Protein AF-A0A8H7GPS8-F1 (afdb_monomer)

Foldseek 3Di:
DDDDPDDPDDPQLVVLVVVLVVCVVVLPQDPVNLVSLVSNCVVPVQPLVSLVSNLVSCVVVVPDLVVVLVVLLVSCVVPVLHLSSLVSNVVSVVVLCVDPVSVVVDDLCVVVVSLVVSCVVPVQRPSSLVSVLVSCVVVVCLVPPVLLVVLVVSCVVPVLSLSSLVSVLCSQQVSDDHDPVNLVVVLVVLLVSCVVPVPRVSSVVSNVSSCVRVVPDPVVCVVSVVVVVDPPPD

Structure (mmCIF, N/CA/C/O backbone):
data_AF-A0A8H7GPS8-F1
#
_entry.id   AF-A0A8H7GPS8-F1
#
loop_
_atom_site.group_PDB
_atom_site.id
_atom_site.type_symbol
_atom_site.label_atom_id
_atom_site.label_alt_id
_atom_site.label_comp_id
_atom_site.label_asym_id
_atom_site.label_entity_id
_atom_site.label_seq_id
_atom_site.pdbx_PDB_ins_code
_atom_site.Cartn_x
_atom_site.Cartn_y
_atom_site.Cartn_z
_atom_site.occupancy
_atom_site.B_iso_or_equiv
_atom_site.auth_seq_id
_atom_site.auth_comp_id
_atom_site.auth_asym_id
_atom_site.auth_atom_id
_atom_site.pdbx_PDB_model_num
ATOM 1 N N . MET A 1 1 ? 43.662 -5.145 -6.401 1.00 60.81 1 MET A N 1
ATOM 2 C CA . MET A 1 1 ? 42.824 -4.697 -5.270 1.00 60.81 1 MET A CA 1
ATOM 3 C C . MET A 1 1 ? 41.997 -5.908 -4.879 1.00 60.81 1 MET A C 1
ATOM 5 O O . MET A 1 1 ? 41.404 -6.486 -5.777 1.00 60.81 1 MET A O 1
ATOM 9 N N . THR A 1 2 ? 42.063 -6.388 -3.639 1.00 77.56 2 THR A N 1
ATOM 10 C CA . THR A 1 2 ? 41.276 -7.563 -3.230 1.00 77.56 2 THR A CA 1
ATOM 11 C C . THR A 1 2 ? 39.824 -7.122 -3.099 1.00 77.56 2 THR A C 1
ATOM 13 O O . THR A 1 2 ? 39.525 -6.265 -2.269 1.00 77.56 2 THR A O 1
ATOM 16 N N . GLU A 1 3 ? 38.944 -7.628 -3.958 1.00 82.62 3 GLU A N 1
ATOM 17 C CA . GLU A 1 3 ? 37.517 -7.314 -3.891 1.00 82.62 3 GLU A CA 1
A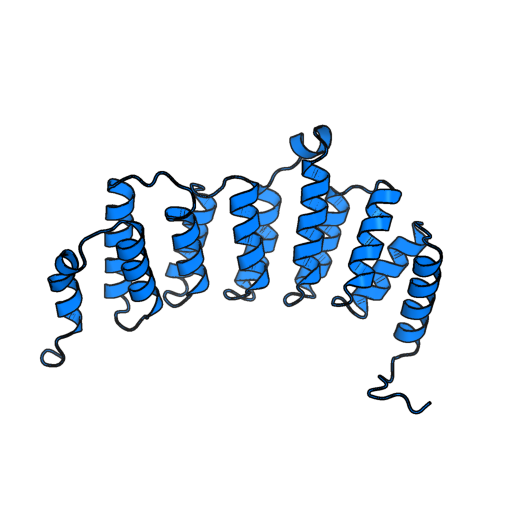TOM 18 C C . GLU A 1 3 ? 36.918 -7.968 -2.636 1.00 82.62 3 GLU A C 1
ATOM 20 O O . GLU A 1 3 ? 37.087 -9.165 -2.406 1.00 82.62 3 GLU A O 1
ATOM 25 N N . LEU A 1 4 ? 36.260 -7.176 -1.786 1.00 86.38 4 LEU A N 1
ATOM 26 C CA . LEU A 1 4 ? 35.528 -7.676 -0.619 1.00 86.38 4 LEU A CA 1
ATOM 27 C C . LEU A 1 4 ? 34.086 -7.992 -1.032 1.00 86.38 4 LEU A C 1
ATOM 29 O O . LEU A 1 4 ? 33.471 -7.205 -1.746 1.00 86.38 4 LEU A O 1
ATOM 33 N N . CYS A 1 5 ? 33.548 -9.123 -0.561 1.00 88.94 5 CYS A N 1
ATOM 34 C CA . CYS A 1 5 ? 32.184 -9.585 -0.859 1.00 88.94 5 CYS A CA 1
ATOM 35 C C . CYS A 1 5 ? 31.889 -9.748 -2.362 1.00 88.94 5 CYS A C 1
ATOM 37 O O . CYS A 1 5 ? 30.789 -9.437 -2.818 1.00 88.94 5 CYS A O 1
ATOM 39 N N . GLN A 1 6 ? 32.866 -10.233 -3.135 1.00 90.12 6 GLN A N 1
ATOM 40 C CA . GLN A 1 6 ? 32.667 -10.521 -4.551 1.00 90.12 6 GLN A CA 1
ATOM 41 C C . GLN A 1 6 ? 31.585 -11.596 -4.725 1.00 90.12 6 GLN A C 1
ATOM 43 O O . GLN A 1 6 ? 31.694 -12.701 -4.190 1.00 90.12 6 GLN A O 1
ATOM 48 N N . ILE A 1 7 ? 30.542 -11.263 -5.480 1.00 91.31 7 ILE A N 1
ATOM 49 C CA . ILE A 1 7 ? 29.493 -12.208 -5.854 1.00 91.31 7 ILE A CA 1
ATOM 50 C C . ILE A 1 7 ? 29.933 -12.898 -7.145 1.00 91.31 7 ILE A C 1
ATOM 52 O O . ILE A 1 7 ? 30.2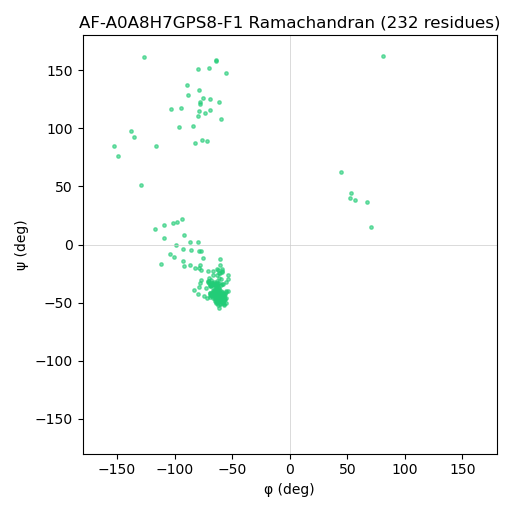96 -12.241 -8.120 1.00 91.31 7 ILE A O 1
ATOM 56 N N . LEU A 1 8 ? 29.902 -14.229 -7.151 1.00 93.50 8 LEU A N 1
ATOM 57 C CA . LEU A 1 8 ? 30.177 -15.030 -8.341 1.00 93.50 8 LEU A CA 1
ATOM 58 C C . LEU A 1 8 ? 28.904 -15.112 -9.188 1.00 93.50 8 LEU A C 1
ATOM 60 O O . LEU A 1 8 ? 28.080 -16.006 -9.006 1.00 93.50 8 LEU A O 1
ATOM 64 N N . TYR A 1 9 ? 28.722 -14.129 -10.066 1.00 94.12 9 TYR A N 1
ATOM 65 C CA . TYR A 1 9 ? 27.563 -14.054 -10.951 1.00 94.12 9 TYR A CA 1
ATOM 66 C C . TYR A 1 9 ? 27.589 -15.142 -12.032 1.00 94.12 9 TYR A C 1
ATOM 68 O O . TYR A 1 9 ? 28.657 -15.573 -12.469 1.00 94.12 9 TYR A O 1
ATOM 76 N N . SER A 1 10 ? 26.406 -15.546 -12.506 1.00 96.69 10 SER A N 1
ATOM 77 C CA . SER A 1 10 ? 26.301 -16.322 -13.743 1.00 96.69 10 SER A CA 1
ATOM 78 C C . SER A 1 10 ? 26.785 -15.492 -14.937 1.00 96.69 10 SER A C 1
ATOM 80 O O . SER A 1 10 ? 26.783 -14.257 -14.898 1.00 96.69 10 SER A O 1
ATOM 82 N N . GLU A 1 11 ? 27.177 -16.172 -16.015 1.00 96.44 11 GLU A N 1
ATOM 83 C CA . GLU A 1 11 ? 27.573 -15.507 -17.261 1.00 96.44 11 GLU A CA 1
ATOM 84 C C . GLU A 1 11 ? 26.442 -14.617 -17.793 1.00 96.44 11 GLU A C 1
ATOM 86 O O . GLU A 1 11 ? 26.678 -13.454 -18.104 1.00 96.44 11 GLU A O 1
ATOM 91 N N . GLU A 1 12 ? 25.207 -15.127 -17.777 1.00 97.00 12 GLU A N 1
ATOM 92 C CA . GLU A 1 12 ? 24.002 -14.403 -18.190 1.00 97.00 12 GLU A CA 1
ATOM 93 C C . GLU A 1 12 ? 23.757 -13.128 -17.370 1.00 97.00 12 GLU A C 1
ATOM 95 O O . GLU A 1 12 ? 23.499 -12.064 -17.940 1.00 97.00 12 GLU A O 1
ATOM 100 N N . TYR A 1 13 ? 23.870 -13.203 -16.038 1.00 96.88 13 TYR A N 1
ATOM 101 C CA . TYR A 1 13 ? 23.719 -12.026 -15.182 1.00 96.88 13 TYR A CA 1
ATOM 102 C C . TYR A 1 13 ? 24.805 -10.999 -15.480 1.00 96.88 13 TYR A C 1
ATOM 104 O O . TYR A 1 13 ? 24.513 -9.816 -15.668 1.00 96.88 13 TYR A O 1
ATOM 112 N N . SER A 1 14 ? 26.059 -11.452 -15.569 1.00 96.31 14 SER A N 1
ATOM 113 C CA . SER A 1 14 ? 27.183 -10.569 -15.858 1.00 96.31 14 SER A CA 1
ATOM 114 C C . SER A 1 14 ? 27.015 -9.880 -17.212 1.00 96.31 14 SER A C 1
ATOM 116 O O . SER A 1 14 ? 27.155 -8.662 -17.285 1.00 96.31 14 SER A O 1
ATOM 118 N N . SER A 1 15 ? 26.678 -10.616 -18.276 1.00 97.06 15 SER A N 1
ATOM 119 C CA . SER A 1 15 ? 26.509 -10.041 -19.614 1.00 97.06 15 SER A CA 1
ATOM 120 C C . SER A 1 15 ? 25.339 -9.062 -19.678 1.00 97.06 15 SER A C 1
ATOM 122 O O . SER A 1 15 ? 25.489 -7.966 -20.220 1.00 97.06 15 SER A O 1
ATOM 124 N N . THR A 1 16 ? 24.196 -9.422 -19.085 1.00 97.88 16 THR A N 1
ATOM 125 C CA . THR A 1 16 ? 22.978 -8.595 -19.096 1.00 97.88 16 THR A CA 1
ATOM 126 C C . THR A 1 16 ? 23.197 -7.295 -18.333 1.00 97.88 16 THR A C 1
ATOM 128 O O . THR A 1 16 ? 22.949 -6.212 -18.865 1.00 97.88 16 THR A O 1
ATOM 131 N N . MET A 1 17 ? 23.750 -7.372 -17.119 1.00 97.12 17 MET A N 1
ATOM 132 C CA . MET A 1 17 ? 24.002 -6.187 -16.299 1.00 97.12 17 MET A CA 1
ATOM 133 C C . MET A 1 17 ? 25.120 -5.305 -16.863 1.00 97.12 17 MET A C 1
ATOM 135 O O . MET A 1 17 ? 25.019 -4.080 -16.786 1.00 97.12 17 MET A O 1
ATOM 139 N N . SER A 1 18 ? 26.164 -5.884 -17.468 1.00 96.88 18 SER A N 1
ATOM 140 C CA . SER A 1 18 ? 27.207 -5.113 -18.160 1.00 96.88 18 SER A CA 1
ATOM 141 C C . SER A 1 18 ? 26.656 -4.352 -19.365 1.00 96.88 18 SER A C 1
ATOM 143 O O . SER A 1 18 ? 26.959 -3.166 -19.521 1.00 96.88 18 SER A O 1
ATOM 145 N N . ALA A 1 19 ? 25.826 -4.997 -20.188 1.00 97.62 19 ALA A N 1
ATOM 146 C CA . ALA A 1 19 ? 25.176 -4.346 -21.321 1.00 97.62 19 ALA A CA 1
ATOM 147 C C . ALA A 1 19 ? 24.234 -3.226 -20.849 1.00 97.62 19 ALA A C 1
ATOM 149 O O . ALA A 1 19 ? 24.345 -2.093 -21.320 1.00 97.62 19 ALA A O 1
ATOM 150 N N . LEU A 1 20 ? 23.387 -3.498 -19.846 1.00 97.88 20 LEU A N 1
ATOM 151 C CA . LEU A 1 20 ? 22.456 -2.512 -19.293 1.00 97.88 20 LEU A CA 1
ATOM 152 C C . LEU A 1 20 ? 23.193 -1.290 -18.744 1.00 97.88 20 LEU A C 1
ATOM 154 O O . LEU A 1 20 ? 22.810 -0.151 -19.011 1.00 97.88 20 LEU A O 1
ATOM 158 N N . ARG A 1 21 ? 24.285 -1.523 -18.010 1.00 96.75 21 ARG A N 1
ATOM 159 C CA . ARG A 1 21 ? 25.130 -0.457 -17.474 1.00 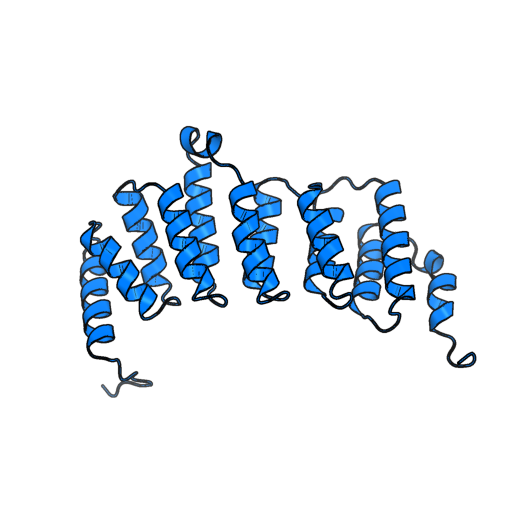96.75 21 ARG A CA 1
ATOM 160 C C . ARG A 1 21 ? 25.729 0.405 -18.583 1.00 96.75 21 ARG A C 1
ATOM 162 O O . ARG A 1 21 ? 25.733 1.624 -18.448 1.00 96.75 21 ARG A O 1
ATOM 169 N N . SER A 1 22 ? 26.199 -0.203 -19.672 1.00 97.81 22 SER A N 1
ATOM 170 C CA . SER A 1 22 ? 26.756 0.537 -20.808 1.00 97.81 22 SER A CA 1
ATOM 171 C C . SER A 1 22 ? 25.722 1.456 -21.468 1.00 97.81 22 SER A C 1
ATOM 173 O O . SER A 1 22 ? 26.043 2.603 -21.786 1.00 97.81 22 SER A O 1
ATOM 175 N N . LEU A 1 23 ? 24.478 0.987 -21.633 1.00 98.06 23 LEU A N 1
ATOM 176 C CA . LEU A 1 23 ? 23.384 1.803 -22.174 1.00 98.06 23 LEU A CA 1
ATOM 177 C C . LEU A 1 23 ? 22.999 2.941 -21.215 1.00 98.06 23 LEU A C 1
ATOM 179 O O . LEU A 1 23 ? 22.846 4.087 -21.647 1.00 98.06 23 LEU A O 1
ATOM 183 N N . LEU A 1 24 ? 22.921 2.644 -19.913 1.00 97.12 24 LEU A N 1
ATOM 184 C CA . LEU A 1 24 ? 22.615 3.618 -18.863 1.00 97.12 24 LEU A CA 1
ATOM 185 C C . LEU A 1 24 ? 23.662 4.738 -18.788 1.00 97.12 24 LEU A C 1
ATOM 187 O O . LEU A 1 24 ? 23.298 5.912 -18.732 1.00 97.12 24 LEU A O 1
ATOM 191 N N . GLU A 1 25 ? 24.955 4.402 -18.812 1.00 97.25 25 GLU A N 1
ATOM 192 C CA . GLU A 1 25 ? 26.053 5.384 -18.763 1.00 97.25 25 GLU A CA 1
ATOM 193 C C . GLU A 1 25 ? 26.017 6.346 -19.962 1.00 97.25 25 GLU A C 1
ATOM 195 O O . GLU A 1 25 ? 26.327 7.531 -19.825 1.00 97.25 25 GLU A O 1
ATOM 200 N N . GLN A 1 26 ? 25.568 5.858 -21.119 1.00 97.56 26 GLN A N 1
ATOM 201 C CA . GLN A 1 26 ? 25.374 6.654 -22.333 1.00 97.56 26 GLN A CA 1
ATOM 202 C C . GLN A 1 26 ? 24.011 7.360 -22.394 1.00 97.56 26 GLN A C 1
ATOM 204 O O . GLN A 1 26 ? 23.772 8.132 -23.322 1.00 97.56 26 GLN A O 1
ATOM 209 N N . LYS A 1 27 ? 23.122 7.121 -21.417 1.00 96.62 27 LYS A N 1
ATOM 210 C CA . LYS A 1 27 ? 21.735 7.620 -21.386 1.00 96.62 27 LYS A CA 1
ATOM 211 C C . LYS A 1 27 ? 20.958 7.289 -22.664 1.00 96.62 27 LYS A C 1
ATOM 213 O O . LYS A 1 27 ? 20.218 8.122 -23.186 1.00 96.62 27 LYS A O 1
ATOM 218 N N . LEU A 1 28 ? 21.153 6.081 -23.189 1.00 98.12 28 LEU A N 1
ATOM 219 C CA . LEU A 1 28 ? 20.430 5.617 -24.369 1.00 98.12 28 LEU A CA 1
ATOM 220 C C . LEU A 1 28 ? 19.018 5.195 -23.967 1.00 98.12 28 LEU A C 1
ATOM 222 O O . LEU A 1 28 ? 18.848 4.334 -23.112 1.00 98.12 28 LEU A O 1
ATOM 226 N N . TYR A 1 29 ? 18.001 5.791 -24.578 1.00 98.44 29 TYR A N 1
ATOM 227 C CA . TYR A 1 29 ? 16.602 5.480 -24.294 1.00 98.44 29 TYR A CA 1
ATOM 228 C C . TYR A 1 29 ? 15.961 4.889 -25.548 1.00 98.44 29 TYR A C 1
ATOM 230 O O . TYR A 1 29 ? 15.411 5.607 -26.377 1.00 98.44 29 TYR A O 1
ATOM 238 N N . THR A 1 30 ? 16.116 3.579 -25.730 1.00 98.44 30 THR A N 1
ATOM 239 C CA . THR A 1 30 ? 15.685 2.846 -26.930 1.00 98.44 30 THR A CA 1
ATOM 240 C C . THR A 1 30 ? 14.798 1.661 -26.550 1.00 98.44 30 THR A C 1
ATOM 242 O O . THR A 1 30 ? 14.827 1.207 -25.407 1.00 98.44 30 THR A O 1
ATOM 245 N N . GLU A 1 31 ? 14.032 1.127 -27.506 1.00 98.19 31 GLU A N 1
ATOM 246 C CA . GLU A 1 31 ? 13.237 -0.099 -27.295 1.00 98.19 31 GLU A CA 1
ATOM 247 C C . GLU A 1 31 ? 14.129 -1.291 -26.897 1.00 98.19 31 GLU A C 1
ATOM 249 O O . GLU A 1 31 ? 13.750 -2.112 -26.070 1.00 98.19 31 GLU A O 1
ATOM 254 N N . GLU A 1 32 ? 15.361 -1.356 -27.415 1.00 97.56 32 GLU A N 1
ATOM 255 C CA . GLU A 1 32 ? 16.348 -2.359 -26.998 1.00 97.56 32 GLU A CA 1
ATOM 256 C C . GLU A 1 32 ? 16.741 -2.197 -25.522 1.00 97.56 32 GLU A C 1
ATOM 258 O O . GLU A 1 32 ? 16.787 -3.183 -24.786 1.00 97.56 32 GLU A O 1
ATOM 263 N N . ALA A 1 33 ? 16.980 -0.960 -25.068 1.00 98.31 33 ALA A N 1
ATOM 264 C CA . ALA A 1 33 ? 17.265 -0.689 -23.662 1.00 98.31 33 ALA A CA 1
ATOM 265 C C . ALA A 1 33 ? 16.072 -1.070 -22.773 1.00 98.31 33 ALA A C 1
ATOM 267 O O . ALA A 1 33 ? 16.271 -1.651 -21.708 1.00 98.31 33 ALA A O 1
ATOM 268 N N . LEU A 1 34 ? 14.840 -0.805 -23.227 1.00 98.50 34 LEU A N 1
ATOM 269 C CA . LEU A 1 34 ? 13.620 -1.196 -22.519 1.00 98.50 34 LEU A CA 1
ATOM 270 C C . LEU A 1 34 ? 13.536 -2.721 -22.346 1.00 98.50 34 LEU A C 1
ATOM 272 O O . LEU A 1 34 ? 13.411 -3.195 -21.218 1.00 98.50 34 LEU A O 1
ATOM 276 N N . LEU A 1 35 ? 13.710 -3.489 -23.425 1.00 97.88 35 LEU A N 1
ATOM 277 C CA . LEU A 1 35 ? 13.738 -4.958 -23.373 1.00 97.88 35 LEU A CA 1
ATOM 278 C C . LEU A 1 35 ? 14.864 -5.493 -22.479 1.00 97.88 35 LEU A C 1
ATOM 280 O O . LEU A 1 35 ? 14.713 -6.509 -21.804 1.00 97.88 35 LEU A O 1
ATOM 284 N N . LEU A 1 36 ? 16.014 -4.818 -22.451 1.00 98.06 36 LEU A N 1
ATOM 285 C CA . LEU A 1 36 ? 17.120 -5.223 -21.592 1.00 98.06 36 LEU A CA 1
ATOM 286 C C . LEU A 1 36 ? 16.832 -4.962 -20.106 1.00 98.06 36 LEU A C 1
ATOM 288 O O . LEU A 1 36 ? 17.286 -5.736 -19.262 1.00 98.06 36 LEU A O 1
ATOM 292 N N . THR A 1 37 ? 16.066 -3.914 -19.772 1.00 98.38 37 THR A N 1
ATOM 293 C CA . THR A 1 37 ? 15.625 -3.691 -18.382 1.00 98.38 37 THR A CA 1
ATOM 294 C C . THR A 1 37 ? 14.722 -4.809 -17.884 1.00 98.38 37 THR A C 1
ATOM 296 O O . THR A 1 37 ? 14.867 -5.207 -16.737 1.00 98.38 37 THR A O 1
ATOM 299 N N . GLU A 1 38 ? 13.844 -5.340 -18.734 1.00 96.94 38 GLU A N 1
ATOM 300 C CA . GLU A 1 38 ? 12.965 -6.465 -18.403 1.00 96.94 38 GLU A CA 1
ATOM 301 C C . GLU A 1 38 ? 13.782 -7.711 -18.056 1.00 96.94 38 GLU A C 1
ATOM 303 O O . GLU A 1 38 ? 13.728 -8.174 -16.922 1.00 96.94 38 GLU A O 1
ATOM 308 N N . LYS A 1 39 ? 14.690 -8.129 -18.949 1.00 96.62 39 LYS A N 1
ATOM 309 C CA . LYS A 1 39 ? 15.605 -9.257 -18.690 1.00 96.62 39 LYS A CA 1
ATOM 310 C C . LYS A 1 39 ? 16.420 -9.081 -17.411 1.00 96.62 39 LYS A C 1
ATOM 312 O O . LYS A 1 39 ? 16.657 -10.026 -16.669 1.00 96.62 39 LYS A O 1
ATOM 317 N N . ALA A 1 40 ? 16.892 -7.864 -17.150 1.00 97.31 40 ALA A N 1
ATOM 318 C CA . ALA A 1 40 ? 17.639 -7.580 -15.932 1.00 97.31 40 ALA A CA 1
ATOM 319 C C . ALA A 1 40 ? 16.768 -7.694 -14.668 1.00 97.31 40 ALA A C 1
ATOM 321 O O . ALA A 1 40 ? 17.277 -8.087 -13.618 1.00 97.31 40 ALA A O 1
ATOM 322 N N . LEU A 1 41 ? 15.478 -7.359 -14.754 1.00 96.38 41 LEU A N 1
ATOM 323 C CA . LEU A 1 41 ? 14.528 -7.483 -13.649 1.00 96.38 41 LEU A CA 1
ATOM 324 C C . LEU A 1 41 ? 14.066 -8.926 -13.433 1.00 96.38 41 LEU A C 1
ATOM 326 O O . LEU A 1 41 ? 13.888 -9.301 -12.277 1.00 96.38 41 LEU A O 1
ATOM 330 N N . ASP A 1 42 ? 13.999 -9.748 -14.480 1.00 94.38 42 ASP A N 1
ATOM 331 C CA . ASP A 1 42 ? 13.786 -11.198 -14.343 1.00 94.38 42 ASP A CA 1
ATOM 332 C C . ASP A 1 42 ? 14.927 -11.853 -13.551 1.00 94.38 42 ASP A C 1
ATOM 334 O O . ASP A 1 42 ? 14.719 -12.740 -12.725 1.00 94.38 42 ASP A O 1
ATOM 338 N N . LEU A 1 43 ? 16.159 -11.378 -13.767 1.00 94.81 43 LEU A N 1
ATOM 339 C CA . LEU A 1 43 ? 17.344 -11.874 -13.068 1.00 94.81 43 LEU A CA 1
ATOM 340 C C . LEU A 1 43 ? 17.481 -11.312 -11.644 1.00 94.81 43 LEU A C 1
ATOM 342 O O . LEU A 1 43 ? 17.968 -12.006 -10.749 1.00 94.81 43 LEU A O 1
ATOM 346 N N . LEU A 1 44 ? 17.110 -10.045 -11.427 1.00 94.06 44 LEU A N 1
ATOM 347 C CA . LEU A 1 44 ? 17.160 -9.393 -10.118 1.00 94.06 44 LEU A CA 1
ATOM 348 C C . LEU A 1 44 ? 16.125 -8.271 -10.004 1.00 94.06 44 LEU A C 1
ATOM 350 O O . LEU A 1 44 ? 16.430 -7.080 -10.134 1.00 94.06 44 LEU A O 1
ATOM 354 N N . ALA A 1 45 ? 14.905 -8.650 -9.637 1.00 94.06 45 ALA A N 1
ATOM 355 C CA . ALA A 1 45 ? 13.802 -7.710 -9.515 1.00 94.06 45 ALA A CA 1
ATOM 356 C C . ALA A 1 45 ? 14.064 -6.616 -8.464 1.00 94.06 45 ALA A C 1
ATOM 358 O O . ALA A 1 45 ? 13.502 -5.531 -8.557 1.00 94.06 45 ALA A O 1
ATOM 359 N N . SER A 1 46 ? 14.914 -6.830 -7.454 1.00 93.50 46 SER A N 1
ATOM 360 C CA . SER A 1 46 ? 15.199 -5.809 -6.431 1.00 93.50 46 SER A CA 1
ATOM 361 C C . SER A 1 46 ? 16.199 -4.729 -6.879 1.00 93.50 46 SER A C 1
ATOM 363 O O . SER A 1 46 ? 16.572 -3.860 -6.085 1.00 93.50 46 SER A O 1
ATOM 365 N N . HIS A 1 47 ? 16.681 -4.766 -8.128 1.00 95.75 47 HIS A N 1
ATOM 366 C CA . HIS A 1 47 ? 17.688 -3.826 -8.622 1.00 95.75 47 HIS A CA 1
ATOM 367 C C . HIS A 1 47 ? 17.090 -2.439 -8.927 1.00 95.75 47 HIS A C 1
ATOM 369 O O . HIS A 1 47 ? 16.654 -2.138 -10.039 1.00 95.75 47 HIS A O 1
ATOM 375 N N . TYR A 1 48 ? 17.086 -1.555 -7.925 1.00 95.88 48 TYR A N 1
ATOM 376 C CA . TYR A 1 48 ? 16.425 -0.241 -7.985 1.00 95.88 48 TYR A CA 1
ATOM 377 C C . TYR A 1 48 ? 16.903 0.671 -9.131 1.00 95.88 48 TYR A C 1
ATOM 379 O O . TYR A 1 48 ? 16.102 1.415 -9.695 1.00 95.88 48 TYR A O 1
ATOM 387 N N . THR A 1 49 ? 18.184 0.609 -9.514 1.00 97.06 49 THR A N 1
ATOM 388 C CA . THR A 1 49 ? 18.715 1.403 -10.635 1.00 97.06 49 THR A CA 1
ATOM 389 C C . THR A 1 49 ? 18.089 0.979 -11.962 1.00 97.06 49 THR A C 1
ATOM 391 O O . THR A 1 49 ? 17.836 1.830 -12.810 1.00 97.06 49 THR A O 1
ATOM 394 N N . THR A 1 50 ? 17.783 -0.314 -12.130 1.00 97.81 50 THR A N 1
ATOM 395 C CA . THR A 1 50 ? 17.121 -0.816 -13.343 1.00 97.81 50 THR A CA 1
ATOM 396 C C . THR A 1 50 ? 15.699 -0.283 -13.432 1.00 97.81 50 THR A C 1
ATOM 398 O O . THR A 1 50 ? 15.324 0.231 -14.478 1.00 97.81 50 THR A O 1
ATOM 401 N N . TRP A 1 51 ? 14.939 -0.299 -12.331 1.00 98.00 51 TRP A N 1
ATOM 402 C CA . TRP A 1 51 ? 13.601 0.307 -12.283 1.00 98.00 51 TRP A CA 1
ATOM 403 C C . TRP A 1 51 ? 13.616 1.801 -12.593 1.00 98.00 51 TRP A C 1
ATOM 405 O O . TRP A 1 51 ? 12.764 2.292 -13.330 1.00 98.00 51 TRP A O 1
ATOM 415 N N . HIS A 1 52 ? 14.589 2.537 -12.046 1.00 97.81 52 HIS A N 1
ATOM 416 C CA . HIS A 1 52 ? 14.724 3.961 -12.339 1.00 97.81 52 HIS A CA 1
ATOM 417 C C . HIS A 1 52 ? 15.002 4.199 -13.823 1.00 97.81 52 HIS A C 1
ATOM 419 O O . HIS A 1 52 ? 14.335 5.015 -14.449 1.00 97.81 52 HIS A O 1
ATOM 425 N N . TYR A 1 53 ? 15.960 3.466 -14.386 1.00 98.50 53 TYR A N 1
ATOM 426 C CA . TYR A 1 53 ? 16.315 3.602 -15.789 1.00 98.50 53 TYR A CA 1
ATOM 427 C C . TYR A 1 53 ? 15.165 3.199 -16.714 1.00 98.50 53 TYR A C 1
ATOM 429 O O . TYR A 1 53 ? 14.869 3.918 -17.663 1.00 98.50 53 TYR A O 1
ATOM 437 N N . ARG A 1 54 ? 14.455 2.111 -16.390 1.00 98.44 54 ARG A N 1
ATOM 438 C CA . ARG A 1 54 ? 13.244 1.697 -17.102 1.00 98.44 54 ARG A CA 1
ATOM 439 C C . ARG A 1 54 ? 12.204 2.812 -17.122 1.00 98.44 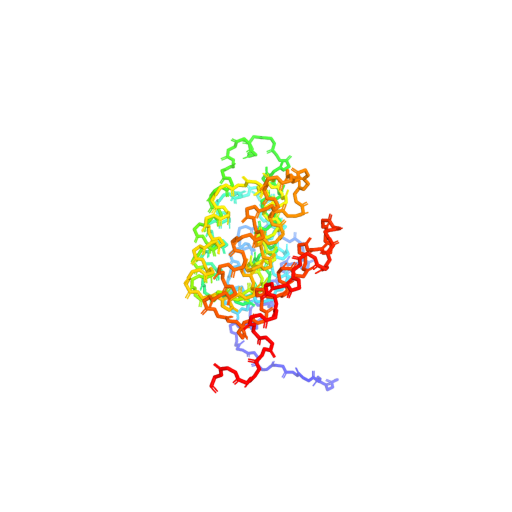54 ARG A C 1
ATOM 441 O O . ARG A 1 54 ? 11.680 3.118 -18.184 1.00 98.44 54 ARG A O 1
ATOM 448 N N . PHE A 1 55 ? 11.938 3.453 -15.982 1.00 98.50 55 PHE A N 1
ATOM 449 C CA . PHE A 1 55 ? 10.999 4.577 -15.911 1.00 98.50 55 PHE A CA 1
ATOM 450 C C . PHE A 1 55 ? 11.402 5.723 -16.849 1.00 98.50 55 PHE A C 1
ATOM 452 O O . PHE A 1 55 ? 10.564 6.246 -17.583 1.00 98.50 55 PHE A O 1
ATOM 459 N N . ASP A 1 56 ? 12.686 6.090 -16.855 1.00 98.44 56 ASP A N 1
ATOM 460 C CA . ASP A 1 56 ? 13.201 7.148 -17.727 1.00 98.44 56 ASP A CA 1
ATOM 461 C C . ASP A 1 56 ? 13.043 6.777 -19.213 1.00 98.44 56 ASP A C 1
ATOM 463 O O . ASP A 1 56 ? 12.640 7.623 -20.013 1.00 98.44 56 ASP A O 1
ATOM 467 N N . ILE A 1 57 ? 13.290 5.510 -19.574 1.00 98.69 57 ILE A N 1
ATOM 468 C CA . ILE A 1 57 ? 13.091 4.991 -20.936 1.00 98.69 57 ILE A CA 1
ATOM 469 C C . ILE A 1 57 ? 11.609 5.040 -21.333 1.00 98.69 57 ILE A C 1
ATOM 471 O O . ILE A 1 57 ? 11.292 5.586 -22.387 1.00 98.69 57 ILE A O 1
ATOM 475 N N . VAL A 1 58 ? 10.704 4.520 -20.494 1.00 98.62 58 VAL A N 1
ATOM 476 C CA . VAL A 1 58 ? 9.245 4.504 -20.732 1.00 98.62 58 VAL A CA 1
ATOM 477 C C . VAL A 1 58 ? 8.728 5.921 -20.987 1.00 98.62 58 VAL A C 1
ATOM 479 O O . VAL A 1 58 ? 8.018 6.154 -21.966 1.00 98.62 58 VAL A O 1
ATOM 482 N N . LYS A 1 59 ? 9.149 6.892 -20.164 1.00 98.06 59 LYS A N 1
ATOM 483 C CA . LYS A 1 59 ? 8.804 8.306 -20.358 1.00 98.06 59 LYS A CA 1
ATOM 484 C C . LYS A 1 59 ? 9.388 8.885 -21.641 1.00 98.06 59 LYS A C 1
ATOM 486 O O . LYS A 1 59 ? 8.684 9.583 -22.366 1.00 98.06 59 LYS A O 1
ATOM 491 N N . HIS A 1 60 ? 10.667 8.632 -21.913 1.00 98.19 60 HIS A N 1
ATOM 492 C CA . HIS A 1 60 ? 11.344 9.178 -23.089 1.00 98.19 60 HIS A CA 1
ATOM 493 C C . HIS A 1 60 ? 10.725 8.675 -24.395 1.00 98.19 60 HIS A C 1
ATOM 495 O O . HIS A 1 60 ? 10.518 9.456 -25.321 1.00 98.19 60 HIS A O 1
ATOM 501 N N . LEU A 1 61 ? 10.407 7.382 -24.448 1.00 98.38 61 LEU A N 1
ATOM 502 C CA . LEU A 1 61 ? 9.781 6.737 -25.598 1.00 98.38 61 LEU A CA 1
ATOM 503 C C . LEU A 1 61 ? 8.272 6.994 -25.691 1.00 98.38 61 LEU A C 1
ATOM 505 O O . LEU A 1 61 ? 7.667 6.584 -26.676 1.00 98.38 61 LEU A O 1
ATOM 509 N N . GLN A 1 62 ? 7.673 7.661 -24.697 1.00 97.31 62 GLN A N 1
ATOM 510 C CA . GLN A 1 62 ? 6.231 7.914 -24.620 1.00 97.31 62 GLN A CA 1
ATOM 511 C C . GLN A 1 62 ? 5.411 6.623 -24.753 1.00 97.31 62 GLN A C 1
ATOM 513 O O . GLN A 1 62 ? 4.431 6.565 -25.496 1.00 97.31 62 GLN A O 1
ATOM 518 N N . LYS A 1 63 ? 5.847 5.567 -24.055 1.00 98.38 63 LYS A N 1
ATOM 519 C CA . LYS A 1 63 ? 5.113 4.297 -24.010 1.00 98.38 63 LYS A CA 1
ATOM 520 C C . LYS A 1 63 ? 3.753 4.497 -23.339 1.00 98.38 63 LYS A C 1
ATOM 522 O O . LYS A 1 63 ? 3.558 5.444 -22.575 1.00 98.38 63 LYS A O 1
ATOM 527 N N . ASP A 1 64 ? 2.828 3.582 -23.603 1.00 98.12 64 ASP A N 1
ATOM 528 C CA . ASP A 1 64 ? 1.536 3.586 -22.931 1.00 98.12 64 ASP A CA 1
ATOM 529 C C . ASP A 1 64 ? 1.708 3.206 -21.450 1.00 98.12 64 ASP A C 1
ATOM 531 O O . ASP A 1 64 ? 2.119 2.098 -21.105 1.00 98.12 64 ASP A O 1
ATOM 535 N N . PHE A 1 65 ? 1.396 4.143 -20.554 1.00 98.38 65 PHE A N 1
ATOM 536 C CA . PHE A 1 65 ? 1.471 3.919 -19.112 1.00 98.38 65 PHE A CA 1
ATOM 537 C C . PHE A 1 65 ? 0.447 2.899 -18.596 1.00 98.38 65 PHE A C 1
ATOM 539 O O . PHE A 1 65 ? 0.653 2.327 -17.526 1.00 98.38 65 PHE A O 1
ATOM 546 N N . PHE A 1 66 ? -0.659 2.667 -19.308 1.00 98.06 66 PHE A N 1
ATOM 547 C CA . PHE A 1 66 ? -1.632 1.644 -18.934 1.00 98.06 66 PHE A CA 1
ATOM 548 C C . PHE A 1 66 ? -1.075 0.245 -19.199 1.00 98.06 66 PHE A C 1
ATOM 550 O O . PHE A 1 66 ? -1.112 -0.571 -18.279 1.00 98.06 66 PHE A O 1
ATOM 557 N N . GLU A 1 67 ? -0.475 0.030 -20.376 1.00 98.00 67 GLU A N 1
ATOM 558 C CA . GLU A 1 67 ? 0.235 -1.214 -20.717 1.00 98.00 67 GLU A CA 1
ATOM 559 C C . GLU A 1 67 ? 1.425 -1.450 -19.774 1.00 98.00 67 GLU A C 1
ATOM 561 O O . GLU A 1 67 ? 1.639 -2.564 -19.304 1.00 98.00 67 GLU A O 1
ATOM 566 N N . GLU A 1 68 ? 2.171 -0.398 -19.418 1.00 98.12 68 GLU A N 1
ATOM 567 C CA . GLU A 1 68 ? 3.288 -0.520 -18.471 1.00 98.12 68 GLU A CA 1
ATOM 568 C C . GLU A 1 68 ? 2.817 -0.902 -17.055 1.00 98.12 68 GLU A C 1
ATOM 570 O O . GLU A 1 68 ? 3.514 -1.618 -16.333 1.00 98.12 68 GLU A O 1
ATOM 575 N N . LEU A 1 69 ? 1.624 -0.459 -16.641 1.00 97.94 69 LEU A N 1
ATOM 576 C CA . LEU A 1 69 ? 1.016 -0.897 -15.382 1.00 97.94 69 LEU A CA 1
ATOM 577 C C . LEU A 1 69 ? 0.567 -2.361 -15.435 1.00 97.94 69 LEU A C 1
ATOM 579 O O . LEU A 1 69 ? 0.654 -3.032 -14.406 1.00 97.94 69 LEU A O 1
ATOM 583 N N . ASP A 1 70 ? 0.126 -2.854 -16.592 1.00 96.94 70 ASP A N 1
ATOM 584 C CA . ASP A 1 70 ? -0.225 -4.267 -16.776 1.00 96.94 70 ASP A CA 1
ATOM 585 C C . ASP A 1 70 ? 1.039 -5.143 -16.726 1.00 96.94 70 ASP A C 1
ATOM 587 O O . ASP A 1 70 ? 1.097 -6.101 -15.959 1.00 96.94 70 ASP A O 1
ATOM 591 N N . TRP A 1 71 ? 2.116 -4.740 -17.409 1.00 96.31 71 TRP A N 1
ATOM 592 C CA . TRP A 1 71 ? 3.420 -5.406 -17.296 1.00 96.31 71 TRP A CA 1
ATOM 593 C C . TRP A 1 71 ? 3.957 -5.393 -15.853 1.00 96.31 71 TRP A C 1
ATOM 595 O O . TRP A 1 71 ? 4.424 -6.403 -15.328 1.00 96.31 71 TRP A O 1
ATOM 605 N N . CYS A 1 72 ? 3.854 -4.254 -15.157 1.00 95.69 72 CYS A N 1
ATOM 606 C CA . CYS A 1 72 ? 4.294 -4.144 -13.766 1.00 95.69 72 CYS A CA 1
ATOM 607 C C . CYS A 1 72 ? 3.492 -5.063 -12.824 1.00 95.69 72 CYS A C 1
ATOM 609 O O . CYS A 1 72 ? 4.042 -5.540 -11.828 1.00 95.69 72 CYS A O 1
ATOM 611 N N . GLU A 1 73 ? 2.214 -5.313 -13.124 1.00 94.25 73 GLU A N 1
ATOM 612 C CA . GLU A 1 73 ? 1.378 -6.268 -12.393 1.00 94.25 73 GLU A CA 1
ATOM 613 C C . GLU A 1 73 ? 1.875 -7.706 -12.560 1.00 94.25 73 GLU A C 1
ATOM 615 O O . GLU A 1 73 ? 2.023 -8.396 -11.553 1.00 94.25 73 GLU A O 1
ATOM 620 N N . GLU A 1 74 ? 2.227 -8.133 -13.773 1.00 92.50 74 GLU A N 1
ATOM 621 C CA . GLU A 1 74 ? 2.781 -9.474 -14.023 1.00 92.50 74 GLU A CA 1
ATOM 622 C C . GLU A 1 74 ? 4.044 -9.724 -13.180 1.00 92.50 74 GLU A C 1
ATOM 624 O O . GLU A 1 74 ? 4.122 -10.702 -12.430 1.00 92.50 74 GLU A O 1
ATOM 629 N N . ILE A 1 75 ? 4.979 -8.767 -13.183 1.00 91.75 75 ILE A N 1
ATOM 630 C CA . ILE A 1 75 ? 6.215 -8.851 -12.388 1.00 91.75 75 ILE A CA 1
ATOM 631 C C . ILE A 1 75 ? 5.929 -8.878 -10.876 1.00 91.75 75 ILE A C 1
ATOM 633 O O . ILE A 1 75 ? 6.641 -9.547 -10.117 1.00 91.75 75 ILE A O 1
ATOM 637 N N . ALA A 1 76 ? 4.896 -8.164 -10.410 1.00 89.88 76 ALA A N 1
ATOM 638 C CA . ALA A 1 76 ? 4.524 -8.091 -8.994 1.00 89.88 76 ALA A CA 1
ATOM 639 C C . ALA A 1 76 ? 4.144 -9.451 -8.404 1.00 89.88 76 ALA A C 1
ATOM 641 O O . ALA A 1 76 ? 4.538 -9.767 -7.276 1.00 89.88 76 ALA A O 1
ATOM 642 N N . LEU A 1 77 ? 3.404 -10.255 -9.167 1.00 86.88 77 LEU A N 1
ATOM 643 C CA . LEU A 1 77 ? 2.870 -11.539 -8.708 1.00 86.88 77 LEU A CA 1
ATOM 644 C C . LEU A 1 77 ? 3.959 -12.590 -8.515 1.00 86.88 77 LEU A C 1
ATOM 646 O O . LEU A 1 77 ? 3.853 -13.434 -7.620 1.00 86.88 77 LEU A O 1
ATOM 650 N N . GLU A 1 78 ? 5.035 -12.482 -9.288 1.00 88.19 78 GLU A N 1
ATOM 651 C CA . GLU A 1 78 ? 6.220 -13.329 -9.171 1.00 88.19 78 GLU A CA 1
ATOM 652 C C . GLU A 1 78 ? 7.184 -12.841 -8.072 1.00 88.19 78 GLU A C 1
ATOM 654 O O . GLU A 1 78 ? 7.972 -13.620 -7.535 1.00 88.19 78 GLU A O 1
ATOM 659 N N . ASN A 1 79 ? 7.092 -11.565 -7.670 1.00 87.19 79 ASN A N 1
ATOM 660 C CA . ASN A 1 79 ? 8.064 -10.890 -6.802 1.00 87.19 79 ASN A CA 1
ATOM 661 C C . ASN A 1 79 ? 7.416 -10.176 -5.600 1.00 87.19 79 ASN A C 1
ATOM 663 O O . ASN A 1 79 ? 7.697 -9.017 -5.293 1.00 87.19 79 ASN A O 1
ATOM 667 N N . GLN A 1 80 ? 6.579 -10.891 -4.850 1.00 80.62 80 GLN A N 1
ATOM 668 C CA . GLN A 1 80 ? 5.647 -10.320 -3.863 1.00 80.62 80 GLN A CA 1
ATOM 669 C C . GLN A 1 80 ? 6.267 -9.483 -2.725 1.00 80.62 80 GLN A C 1
ATOM 671 O O . GLN A 1 80 ? 5.596 -8.644 -2.117 1.00 80.62 80 GLN A O 1
ATOM 676 N N . LYS A 1 81 ? 7.546 -9.708 -2.403 1.00 82.88 81 LYS A N 1
ATOM 677 C CA . LYS A 1 81 ? 8.278 -9.004 -1.329 1.00 82.88 81 LYS A CA 1
ATOM 678 C C . LYS A 1 81 ? 9.201 -7.901 -1.848 1.00 82.88 81 LYS A C 1
ATOM 680 O O . LYS A 1 81 ? 10.113 -7.469 -1.147 1.00 82.88 81 LYS A O 1
ATOM 685 N N . ASN A 1 82 ? 8.978 -7.451 -3.076 1.00 87.25 82 ASN A N 1
ATOM 686 C CA . ASN A 1 82 ? 9.789 -6.437 -3.721 1.00 87.25 82 ASN A CA 1
ATOM 687 C C . ASN A 1 82 ? 9.191 -5.033 -3.530 1.00 87.25 82 ASN A C 1
ATOM 689 O O . ASN A 1 82 ? 8.095 -4.728 -3.997 1.00 87.25 82 ASN A O 1
ATOM 693 N N . TYR A 1 83 ? 9.939 -4.156 -2.859 1.00 84.81 83 TYR A N 1
ATOM 694 C CA . TYR A 1 83 ? 9.534 -2.768 -2.628 1.00 84.81 83 TYR A CA 1
ATOM 695 C C . TYR A 1 83 ? 9.523 -1.920 -3.908 1.00 84.81 83 TYR A C 1
ATOM 697 O O . TYR A 1 83 ? 8.698 -1.015 -4.049 1.00 84.81 83 TYR A O 1
ATOM 705 N N . GLN A 1 84 ? 10.452 -2.186 -4.829 1.00 92.31 84 GLN A N 1
ATOM 706 C CA . GLN A 1 84 ? 10.658 -1.370 -6.023 1.00 92.31 84 GLN A CA 1
ATOM 707 C C . GLN A 1 84 ? 9.425 -1.382 -6.932 1.00 92.31 84 GLN A C 1
ATOM 709 O O . GLN A 1 84 ? 9.106 -0.349 -7.513 1.00 92.31 84 GLN A O 1
ATOM 714 N N . ILE A 1 85 ? 8.696 -2.498 -6.979 1.00 93.50 85 ILE A N 1
ATOM 715 C CA . ILE A 1 85 ? 7.481 -2.670 -7.787 1.00 93.50 85 ILE A CA 1
ATOM 716 C C . ILE A 1 85 ? 6.401 -1.668 -7.379 1.00 93.50 85 ILE A C 1
ATOM 718 O O . ILE A 1 85 ? 5.897 -0.919 -8.211 1.00 93.50 85 ILE A O 1
ATOM 722 N N . TRP A 1 86 ? 6.096 -1.580 -6.083 1.00 95.50 86 TRP A N 1
ATOM 723 C CA . TRP A 1 86 ? 5.075 -0.658 -5.578 1.00 95.50 86 TRP A CA 1
ATOM 724 C C . TRP A 1 86 ? 5.463 0.802 -5.801 1.00 95.50 86 TRP A C 1
ATOM 726 O O . TRP A 1 86 ? 4.621 1.608 -6.191 1.00 95.50 86 TRP A O 1
ATOM 736 N N . ASN A 1 87 ? 6.741 1.145 -5.618 1.00 95.31 87 ASN A N 1
ATOM 737 C CA . ASN A 1 87 ? 7.221 2.493 -5.913 1.00 95.31 87 ASN A CA 1
ATOM 738 C C . ASN A 1 87 ? 7.146 2.822 -7.412 1.00 95.31 87 ASN A C 1
ATOM 740 O O . ASN A 1 87 ? 6.720 3.916 -7.776 1.00 95.31 87 ASN A O 1
ATOM 744 N N . TYR A 1 88 ? 7.536 1.886 -8.278 1.00 97.56 88 TYR A N 1
ATOM 745 C CA . TYR A 1 88 ? 7.450 2.053 -9.725 1.00 97.56 88 TYR A CA 1
ATOM 746 C C . TYR A 1 88 ? 6.001 2.273 -10.164 1.00 97.56 88 TYR A C 1
ATOM 748 O O . TYR A 1 88 ? 5.705 3.249 -10.852 1.00 97.56 88 TYR A O 1
ATOM 756 N N . ARG A 1 89 ? 5.080 1.446 -9.657 1.00 97.19 89 ARG A N 1
ATOM 757 C CA . ARG A 1 89 ? 3.643 1.556 -9.914 1.00 97.19 89 ARG A CA 1
ATOM 758 C C . ARG A 1 89 ? 3.076 2.916 -9.491 1.00 97.19 89 ARG A C 1
ATOM 760 O O . ARG A 1 89 ? 2.362 3.541 -10.269 1.00 97.19 89 ARG A O 1
ATOM 767 N N . GLN A 1 90 ? 3.443 3.418 -8.303 1.00 97.50 90 GLN A N 1
ATOM 768 C CA . GLN A 1 90 ? 3.078 4.776 -7.861 1.00 97.50 90 GLN A CA 1
ATOM 769 C C . GLN A 1 90 ? 3.568 5.841 -8.843 1.00 97.50 90 GLN A C 1
ATOM 771 O O . GLN A 1 90 ? 2.798 6.714 -9.230 1.00 97.50 90 GLN A O 1
ATOM 776 N N . ARG A 1 91 ? 4.835 5.766 -9.275 1.00 97.75 91 ARG A N 1
ATOM 777 C CA . ARG A 1 91 ? 5.411 6.744 -10.208 1.00 97.75 91 ARG A CA 1
ATOM 778 C C . ARG A 1 91 ? 4.669 6.763 -11.540 1.00 97.75 91 ARG A C 1
ATOM 780 O O . ARG A 1 91 ? 4.391 7.847 -12.036 1.00 97.75 91 ARG A O 1
ATOM 787 N N . ILE A 1 92 ? 4.335 5.599 -12.098 1.00 98.44 92 ILE A N 1
ATOM 788 C CA . ILE A 1 92 ? 3.573 5.526 -13.352 1.00 98.44 92 ILE A CA 1
ATOM 789 C C . ILE A 1 92 ? 2.184 6.152 -13.177 1.00 98.44 92 ILE A C 1
ATOM 791 O O . ILE A 1 92 ? 1.779 6.973 -13.996 1.00 98.44 92 ILE A O 1
ATOM 795 N N . ILE A 1 93 ? 1.481 5.844 -12.081 1.00 98.38 93 ILE A N 1
ATOM 796 C CA . ILE A 1 93 ? 0.176 6.457 -11.794 1.00 98.38 93 ILE A CA 1
ATOM 797 C C . ILE A 1 93 ? 0.299 7.976 -11.642 1.00 98.38 93 ILE A C 1
ATOM 799 O O . ILE A 1 93 ? -0.533 8.698 -12.179 1.00 98.38 93 ILE A O 1
ATOM 803 N N . GLU A 1 94 ? 1.332 8.493 -10.975 1.00 98.12 94 GLU A N 1
ATOM 804 C CA . GLU A 1 94 ? 1.508 9.945 -10.866 1.00 98.12 94 GLU A CA 1
ATOM 805 C C . GLU A 1 94 ? 1.760 10.621 -12.220 1.00 98.12 94 GLU A C 1
ATOM 807 O O . GLU A 1 94 ? 1.262 11.723 -12.435 1.00 98.12 94 GLU A O 1
ATOM 812 N N . GLU A 1 95 ? 2.457 9.976 -13.161 1.00 98.06 95 GLU A N 1
ATOM 813 C CA . GLU A 1 95 ? 2.598 10.504 -14.529 1.00 98.06 95 GLU A CA 1
ATOM 814 C C . GLU A 1 95 ? 1.255 10.534 -15.269 1.00 98.06 95 GLU A C 1
ATOM 816 O O . GLU A 1 95 ? 0.930 11.534 -15.911 1.00 98.06 95 GLU A O 1
ATOM 821 N N . ILE A 1 96 ? 0.441 9.479 -15.131 1.00 98.38 96 ILE A N 1
ATOM 822 C CA . ILE A 1 96 ? -0.931 9.451 -15.664 1.00 98.38 96 ILE A CA 1
ATOM 823 C C . ILE A 1 96 ? -1.735 10.612 -15.069 1.00 98.38 96 ILE A C 1
ATOM 825 O O . ILE A 1 96 ? -2.389 11.345 -15.802 1.00 98.38 96 ILE A O 1
ATOM 829 N N . MET A 1 97 ? -1.667 10.814 -13.753 1.00 97.94 97 MET A N 1
ATOM 830 C CA . MET A 1 97 ? -2.446 11.845 -13.063 1.00 97.94 97 MET A CA 1
ATOM 831 C C . MET A 1 97 ? -1.987 13.279 -13.349 1.00 97.94 97 MET A C 1
ATOM 833 O O . MET A 1 97 ? -2.769 14.212 -13.171 1.00 97.94 97 MET A O 1
ATOM 837 N N . GLN A 1 98 ? -0.737 13.482 -13.769 1.00 97.00 98 GLN A N 1
ATOM 838 C CA . GLN A 1 98 ? -0.227 14.794 -14.183 1.00 97.00 98 GLN A CA 1
ATOM 839 C C . GLN A 1 98 ? -0.685 15.192 -15.594 1.00 97.00 98 GLN A C 1
ATOM 841 O O . GLN A 1 98 ? -0.631 16.372 -15.945 1.00 97.00 98 GLN A O 1
ATOM 846 N N . ASN A 1 99 ? -1.152 14.236 -16.399 1.00 97.25 99 ASN A N 1
ATOM 847 C CA . ASN A 1 99 ? -1.679 14.475 -17.736 1.00 97.25 99 ASN A CA 1
ATOM 848 C C . ASN A 1 99 ? -3.216 14.416 -17.723 1.00 97.25 99 ASN A C 1
ATOM 850 O O . ASN A 1 99 ? -3.785 13.359 -17.480 1.00 97.25 99 ASN A O 1
ATOM 854 N N . ALA A 1 100 ? -3.893 15.527 -18.033 1.00 97.00 100 ALA A N 1
ATOM 855 C CA . ALA A 1 100 ? -5.357 15.610 -17.974 1.00 97.00 100 ALA A CA 1
ATOM 856 C C . ALA A 1 100 ? -6.070 14.552 -18.843 1.00 97.00 100 ALA A C 1
ATOM 858 O O . ALA A 1 100 ? -7.000 13.904 -18.371 1.00 97.00 100 ALA A O 1
ATOM 859 N N . ASP A 1 101 ? -5.588 14.305 -20.066 1.00 96.88 101 ASP A N 1
ATOM 860 C CA . ASP A 1 101 ? -6.213 13.356 -20.998 1.00 96.88 101 ASP A CA 1
ATOM 861 C C . ASP A 1 101 ? -6.086 11.898 -20.529 1.00 96.88 101 ASP A C 1
ATOM 863 O O . ASP A 1 101 ? -6.926 11.053 -20.855 1.00 96.88 101 ASP A O 1
ATOM 867 N N . LEU A 1 102 ? -5.009 11.576 -19.806 1.00 97.62 102 LEU A N 1
ATOM 868 C CA . LEU A 1 102 ? -4.800 10.249 -19.224 1.00 97.62 102 LEU A CA 1
ATOM 869 C C . LEU A 1 102 ? -5.530 10.114 -17.887 1.00 97.62 102 LEU A C 1
ATOM 871 O O . LEU A 1 102 ? -6.128 9.070 -17.624 1.00 97.62 102 LEU A O 1
ATOM 875 N N . ALA A 1 103 ? -5.524 11.170 -17.071 1.00 97.69 103 ALA A N 1
ATOM 876 C CA . ALA A 1 103 ? -6.220 11.220 -15.794 1.00 97.69 103 ALA A CA 1
ATOM 877 C C . ALA A 1 103 ? -7.727 10.988 -15.962 1.00 97.69 103 ALA A C 1
ATOM 879 O O . ALA A 1 103 ? -8.291 10.167 -15.241 1.00 97.69 103 ALA A O 1
ATOM 880 N N . ASP A 1 104 ? -8.347 11.607 -16.974 1.00 97.25 104 ASP A N 1
ATOM 881 C CA . ASP A 1 104 ? -9.768 11.420 -17.300 1.00 97.25 104 ASP A CA 1
ATOM 882 C C . ASP A 1 104 ? -10.117 9.966 -17.672 1.00 97.25 104 ASP A C 1
ATOM 884 O O . ASP A 1 104 ? -11.259 9.528 -17.514 1.00 97.25 104 ASP A O 1
ATOM 888 N N . LYS A 1 105 ? -9.138 9.188 -18.152 1.00 97.31 105 LYS A N 1
ATOM 889 C CA . LYS A 1 105 ? -9.308 7.772 -18.520 1.00 97.31 105 LYS A CA 1
ATOM 890 C C . LYS A 1 105 ? -8.994 6.813 -17.375 1.00 97.31 105 LYS A C 1
ATOM 892 O O . LYS A 1 105 ? -9.377 5.644 -17.435 1.00 97.31 105 LYS A O 1
ATOM 897 N N . PHE A 1 106 ? -8.275 7.265 -16.351 1.00 97.94 106 PHE A N 1
ATOM 898 C CA . PHE A 1 106 ? -7.783 6.388 -15.301 1.00 97.94 106 PHE A CA 1
ATOM 899 C C . PHE A 1 106 ? -8.879 6.041 -14.293 1.00 97.94 106 PHE A C 1
ATOM 901 O O . PHE A 1 106 ? -9.352 6.870 -13.516 1.00 97.94 106 PHE A O 1
ATOM 908 N N . GLN A 1 107 ? -9.236 4.761 -14.251 1.00 96.88 107 GLN A N 1
ATOM 909 C CA . GLN A 1 107 ? -10.166 4.227 -13.265 1.00 96.88 107 GLN A CA 1
ATOM 910 C C . GLN A 1 107 ? -9.382 3.630 -12.097 1.00 96.88 107 GLN A C 1
ATOM 912 O O . GLN A 1 107 ? -8.915 2.498 -12.184 1.00 96.88 107 GLN A O 1
ATOM 917 N N . HIS A 1 108 ? -9.274 4.359 -10.983 1.00 96.31 108 HIS A N 1
ATOM 918 C CA . HIS A 1 108 ? -8.503 3.936 -9.800 1.00 96.31 108 HIS A CA 1
ATOM 919 C C . HIS A 1 108 ? -8.883 2.541 -9.271 1.00 96.31 108 HIS A C 1
ATOM 921 O O . HIS A 1 108 ? -8.044 1.840 -8.714 1.00 96.31 108 HIS A O 1
ATOM 927 N N . ARG A 1 109 ? -10.120 2.082 -9.504 1.00 95.38 109 ARG A N 1
ATOM 928 C CA . ARG A 1 109 ? -10.579 0.728 -9.146 1.00 95.38 109 ARG A CA 1
ATOM 929 C C . ARG A 1 109 ? -9.805 -0.404 -9.816 1.00 95.38 109 ARG A C 1
ATOM 931 O O . ARG A 1 109 ? -9.849 -1.518 -9.300 1.00 95.38 109 ARG A O 1
ATOM 938 N N . ARG A 1 110 ? -9.064 -0.137 -10.896 1.00 95.44 110 ARG A N 1
ATOM 939 C CA . ARG A 1 110 ? -8.155 -1.118 -11.506 1.00 95.44 110 ARG A CA 1
ATOM 940 C C . ARG A 1 110 ? -7.079 -1.626 -10.543 1.00 95.44 110 ARG A C 1
ATOM 942 O O . ARG A 1 110 ? -6.518 -2.681 -10.781 1.00 95.44 110 ARG A O 1
ATOM 949 N N . GLU A 1 111 ? -6.791 -0.882 -9.474 1.00 96.31 111 GLU A N 1
ATOM 950 C CA . GLU A 1 111 ? -5.788 -1.265 -8.480 1.00 96.31 111 GLU A CA 1
ATOM 951 C C . GLU A 1 111 ? -6.314 -2.311 -7.488 1.00 96.31 111 GLU A C 1
ATOM 953 O O . GLU A 1 111 ? -5.531 -3.015 -6.863 1.00 96.31 111 GLU A O 1
ATOM 958 N N . HIS A 1 112 ? -7.633 -2.461 -7.331 1.00 95.38 112 HIS A N 1
ATOM 959 C CA . HIS A 1 112 ? -8.183 -3.392 -6.342 1.00 95.38 112 HIS A CA 1
ATOM 960 C C . HIS A 1 112 ? -7.805 -4.865 -6.601 1.00 95.38 112 HIS A C 1
ATOM 962 O O . HIS A 1 112 ? -7.377 -5.512 -5.647 1.00 95.38 112 HIS A O 1
ATOM 968 N N . PRO A 1 113 ? -7.897 -5.418 -7.832 1.00 94.94 113 PRO A N 1
ATOM 969 C CA . PRO A 1 113 ? -7.583 -6.827 -8.083 1.00 94.94 113 PRO A CA 1
ATOM 970 C C . PRO A 1 113 ? -6.167 -7.233 -7.661 1.00 94.94 113 PRO A C 1
ATOM 972 O O . PRO A 1 113 ? -6.010 -8.224 -6.947 1.00 94.94 113 PRO A O 1
ATOM 975 N N . ILE A 1 114 ? -5.148 -6.450 -8.033 1.00 94.75 114 ILE A N 1
ATOM 976 C CA . ILE A 1 114 ? -3.758 -6.736 -7.657 1.00 94.75 114 ILE A CA 1
ATOM 977 C C . ILE A 1 114 ? -3.551 -6.606 -6.142 1.00 94.75 114 ILE A C 1
ATOM 979 O O . ILE A 1 114 ? -2.915 -7.466 -5.534 1.00 94.75 114 ILE A O 1
ATOM 983 N N . LEU A 1 115 ? -4.129 -5.583 -5.498 1.00 95.31 115 LEU A N 1
ATOM 984 C CA . LEU A 1 115 ? -4.023 -5.399 -4.046 1.00 95.31 115 LEU A CA 1
ATOM 985 C C . LEU A 1 115 ? -4.678 -6.546 -3.275 1.00 95.31 115 LEU A C 1
ATOM 987 O O . LEU A 1 115 ? -4.108 -7.041 -2.299 1.00 95.31 115 LEU A O 1
ATOM 991 N N . ASP A 1 116 ? -5.853 -6.980 -3.718 1.00 94.00 116 ASP A N 1
ATOM 992 C CA . ASP A 1 116 ? -6.601 -8.061 -3.089 1.00 94.00 116 ASP A CA 1
ATOM 993 C C . ASP A 1 116 ? -5.895 -9.405 -3.286 1.00 94.00 116 ASP A C 1
ATOM 995 O O . ASP A 1 116 ? -5.747 -10.154 -2.322 1.00 94.00 116 ASP A O 1
ATOM 999 N N . MET A 1 117 ? -5.384 -9.690 -4.487 1.00 93.31 117 MET A N 1
ATOM 1000 C CA . MET A 1 117 ? -4.610 -10.904 -4.760 1.00 93.31 117 MET A CA 1
ATOM 1001 C C . MET A 1 117 ? -3.330 -10.967 -3.915 1.00 93.31 117 MET A C 1
ATOM 1003 O O . MET A 1 117 ? -3.038 -11.996 -3.303 1.00 93.31 117 MET A O 1
ATOM 1007 N N . MET A 1 118 ? -2.598 -9.856 -3.815 1.00 93.50 118 MET A N 1
ATOM 1008 C CA . MET A 1 118 ? -1.373 -9.775 -3.017 1.00 93.50 118 MET A CA 1
ATOM 1009 C C . MET A 1 118 ? -1.643 -9.964 -1.517 1.00 93.50 118 MET A C 1
ATOM 1011 O O . MET A 1 118 ? -0.899 -10.674 -0.838 1.00 93.50 118 MET A O 1
ATOM 1015 N N . LEU A 1 119 ?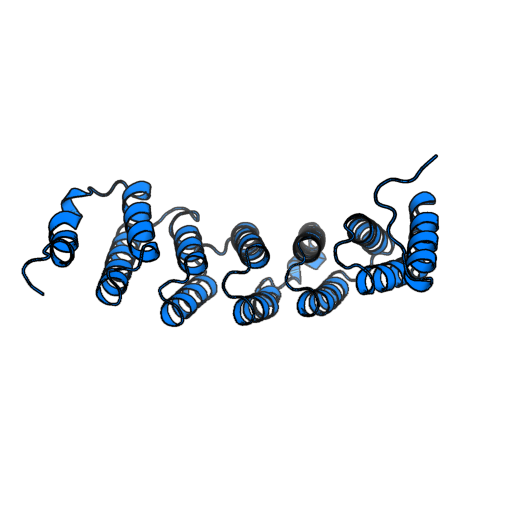 -2.726 -9.381 -0.992 1.00 93.81 119 LEU A N 1
ATOM 1016 C CA . LEU A 1 119 ? -3.126 -9.555 0.411 1.00 93.81 119 LEU A CA 1
ATOM 1017 C C . LEU A 1 119 ? -3.807 -10.901 0.682 1.00 93.81 119 LEU A C 1
ATOM 1019 O O . LEU A 1 119 ? -3.799 -11.366 1.818 1.00 93.81 119 LEU A O 1
ATOM 1023 N N . GLN A 1 120 ? -4.367 -11.563 -0.328 1.00 92.31 120 GLN A N 1
ATOM 1024 C CA . GLN A 1 120 ? -4.840 -12.938 -0.192 1.00 92.31 120 GLN A CA 1
ATOM 1025 C C . GLN A 1 120 ? -3.668 -13.914 -0.011 1.00 92.31 120 GLN A C 1
ATOM 1027 O O . GLN A 1 120 ? -3.790 -14.880 0.742 1.00 92.31 120 GLN A O 1
ATOM 1032 N N . GLN A 1 121 ? -2.540 -13.662 -0.679 1.00 91.25 121 GLN A N 1
ATOM 1033 C CA . GLN A 1 121 ? -1.329 -14.483 -0.580 1.00 91.25 121 GLN A CA 1
ATOM 1034 C C . GLN A 1 121 ? -0.518 -14.178 0.689 1.00 91.25 121 GLN A C 1
ATOM 1036 O O . GLN A 1 121 ? -0.076 -15.102 1.374 1.00 91.25 121 GLN A O 1
ATOM 1041 N N . ASP A 1 122 ? -0.362 -12.897 1.037 1.00 92.25 122 ASP A N 1
ATOM 1042 C CA . ASP A 1 122 ? 0.257 -12.448 2.287 1.00 92.25 122 ASP A CA 1
ATOM 1043 C C . ASP A 1 122 ? -0.580 -11.324 2.935 1.00 92.25 122 ASP A C 1
ATOM 1045 O O . ASP A 1 122 ? -0.354 -10.136 2.672 1.00 92.25 122 ASP A O 1
ATOM 1049 N N . PRO A 1 123 ? -1.516 -11.669 3.845 1.00 92.38 123 PRO A N 1
ATOM 1050 C CA . PRO A 1 123 ? -2.416 -10.709 4.497 1.00 92.38 123 PRO A CA 1
ATOM 1051 C C . PRO A 1 123 ? -1.721 -9.630 5.327 1.00 92.38 123 PRO A C 1
ATOM 1053 O O . PRO A 1 123 ? -2.360 -8.663 5.757 1.00 92.38 123 PRO A O 1
ATOM 1056 N N . LYS A 1 124 ? -0.422 -9.796 5.602 1.00 90.88 124 LYS A N 1
ATOM 1057 C CA . LYS A 1 124 ? 0.380 -8.893 6.431 1.00 90.88 124 LYS A CA 1
ATOM 1058 C C . LYS A 1 124 ? 1.508 -8.234 5.635 1.00 90.88 124 LYS A C 1
ATOM 1060 O O . LYS A 1 124 ? 2.366 -7.596 6.246 1.00 90.88 124 LYS A O 1
ATOM 1065 N N . ASN A 1 125 ? 1.482 -8.313 4.301 1.00 93.62 125 ASN A N 1
ATOM 1066 C CA . ASN A 1 125 ? 2.489 -7.695 3.445 1.00 93.62 125 ASN A CA 1
ATOM 1067 C C . ASN A 1 125 ? 2.538 -6.174 3.653 1.00 93.62 125 ASN A C 1
ATOM 1069 O O . ASN A 1 125 ? 1.654 -5.425 3.230 1.00 93.62 125 ASN A O 1
ATOM 1073 N N . HIS A 1 126 ? 3.603 -5.711 4.306 1.00 91.81 126 HIS A N 1
ATOM 1074 C CA . HIS A 1 126 ? 3.758 -4.309 4.677 1.00 91.81 126 HIS A CA 1
ATOM 1075 C C . HIS A 1 126 ? 3.826 -3.383 3.454 1.00 91.81 126 HIS A C 1
ATOM 1077 O O . HIS A 1 126 ? 3.343 -2.256 3.514 1.00 91.81 126 HIS A O 1
ATOM 1083 N N . HIS A 1 127 ? 4.399 -3.836 2.337 1.00 92.56 127 HIS A N 1
ATOM 1084 C CA . HIS A 1 127 ? 4.519 -3.014 1.133 1.00 92.56 127 HIS A CA 1
ATOM 1085 C C . HIS A 1 127 ? 3.156 -2.754 0.494 1.00 92.56 127 HIS A C 1
ATOM 1087 O O . HIS A 1 127 ? 2.856 -1.611 0.153 1.00 92.56 127 HIS A O 1
ATOM 1093 N N . VAL A 1 128 ? 2.310 -3.784 0.432 1.00 95.56 128 VAL A N 1
ATOM 1094 C CA . VAL A 1 128 ? 0.951 -3.672 -0.112 1.00 95.56 128 VAL A CA 1
ATOM 1095 C C . VAL A 1 128 ? 0.095 -2.767 0.772 1.00 95.56 128 VAL A C 1
ATOM 1097 O O . VAL A 1 128 ? -0.585 -1.883 0.265 1.00 95.56 128 VAL A O 1
ATOM 1100 N N . TRP A 1 129 ? 0.173 -2.918 2.099 1.00 96.56 129 TRP A N 1
ATOM 1101 C CA . TRP A 1 129 ? -0.547 -2.041 3.027 1.00 96.56 129 TRP A CA 1
ATOM 1102 C C . TRP A 1 129 ? -0.086 -0.582 2.946 1.00 96.56 129 TRP A C 1
ATOM 1104 O O . TRP A 1 129 ? -0.921 0.321 2.955 1.00 96.56 129 TRP A O 1
ATOM 1114 N N . SER A 1 130 ? 1.221 -0.330 2.827 1.00 95.50 130 SER A N 1
ATOM 1115 C CA . SER A 1 130 ? 1.742 1.027 2.614 1.00 95.50 130 SER A CA 1
ATOM 1116 C C . SER A 1 130 ? 1.260 1.627 1.294 1.00 95.50 130 SER A C 1
ATOM 1118 O O . SER A 1 130 ? 0.845 2.784 1.266 1.00 95.50 130 SER A O 1
ATOM 1120 N N . TYR A 1 131 ? 1.270 0.843 0.214 1.00 97.06 131 TYR A N 1
ATOM 1121 C CA . TYR A 1 131 ? 0.736 1.279 -1.072 1.00 97.06 131 TYR A CA 1
ATOM 1122 C C . TYR A 1 131 ? -0.768 1.562 -0.987 1.00 97.06 131 TYR A C 1
ATOM 1124 O O . TYR A 1 131 ? -1.219 2.598 -1.465 1.00 97.06 131 TYR A O 1
ATOM 1132 N N . ARG A 1 132 ? -1.542 0.693 -0.323 1.00 96.81 132 ARG A N 1
ATOM 1133 C CA . ARG A 1 132 ? -2.992 0.856 -0.149 1.00 96.81 132 ARG A CA 1
ATOM 1134 C C . ARG A 1 132 ? -3.343 2.111 0.654 1.00 96.81 132 ARG A C 1
ATOM 1136 O O . ARG A 1 132 ? -4.317 2.778 0.326 1.00 96.81 132 ARG A O 1
ATOM 1143 N N . LYS A 1 133 ? -2.533 2.494 1.650 1.00 96.56 133 LYS A N 1
ATOM 1144 C CA . LYS A 1 133 ? -2.680 3.793 2.337 1.00 96.56 133 LYS A CA 1
ATOM 1145 C C . LYS A 1 133 ? -2.454 4.970 1.394 1.00 96.56 133 LYS A C 1
ATOM 1147 O O . LYS A 1 133 ? -3.320 5.832 1.308 1.00 96.56 133 LYS A O 1
ATOM 1152 N N . TRP A 1 134 ? -1.347 4.971 0.646 1.00 97.50 134 TRP A N 1
ATOM 1153 C CA . TRP A 1 134 ? -1.098 6.005 -0.367 1.00 97.50 134 TRP A CA 1
ATOM 1154 C C . TRP A 1 134 ? -2.244 6.082 -1.381 1.00 97.50 134 TRP A C 1
ATOM 1156 O O . TRP A 1 134 ? -2.692 7.172 -1.709 1.00 97.50 134 TRP A O 1
ATOM 1166 N N . PHE A 1 135 ? -2.759 4.938 -1.835 1.00 97.69 135 PHE A N 1
ATOM 1167 C CA . PHE A 1 135 ? -3.879 4.859 -2.770 1.00 97.69 135 PHE A CA 1
ATOM 1168 C C . PHE A 1 135 ? -5.132 5.542 -2.206 1.00 97.69 135 PHE A C 1
ATOM 1170 O O . PHE A 1 135 ? -5.747 6.371 -2.876 1.00 97.69 135 PHE A O 1
ATOM 1177 N N . VAL A 1 136 ? -5.465 5.266 -0.943 1.00 97.06 136 VAL A N 1
ATOM 1178 C CA . VAL A 1 136 ? -6.578 5.926 -0.254 1.00 97.06 136 VAL A CA 1
ATOM 1179 C C . VAL A 1 136 ? -6.385 7.440 -0.175 1.00 97.06 136 VAL A C 1
ATOM 1181 O O . VAL A 1 136 ? -7.314 8.183 -0.489 1.00 97.06 136 VAL A O 1
ATOM 1184 N N . GLU A 1 137 ? -5.199 7.913 0.211 1.00 96.12 137 GLU A N 1
ATOM 1185 C CA . GLU A 1 137 ? -4.909 9.352 0.288 1.00 96.12 137 GLU A CA 1
ATOM 1186 C C . GLU A 1 137 ? -4.978 10.007 -1.092 1.00 96.12 137 GLU A C 1
ATOM 1188 O O . GLU A 1 137 ? -5.602 11.056 -1.262 1.00 96.12 137 GLU A O 1
ATOM 1193 N N . ARG A 1 138 ? -4.380 9.359 -2.096 1.00 96.56 138 ARG A N 1
ATOM 1194 C CA . ARG A 1 138 ? -4.225 9.892 -3.448 1.00 96.56 138 ARG A CA 1
ATOM 1195 C C . ARG A 1 138 ? -5.550 10.096 -4.172 1.00 96.56 138 ARG A C 1
ATOM 1197 O O . ARG A 1 138 ? -5.672 11.042 -4.956 1.00 96.56 138 ARG A O 1
ATOM 1204 N N . PHE A 1 139 ? -6.507 9.206 -3.923 1.00 96.25 139 PHE A N 1
ATOM 1205 C CA . PHE A 1 139 ? -7.823 9.201 -4.563 1.00 96.25 139 PHE A CA 1
ATOM 1206 C C . PHE A 1 139 ? -8.962 9.608 -3.617 1.00 96.25 139 PHE A C 1
ATOM 1208 O O . PHE A 1 139 ? -10.124 9.563 -4.011 1.00 96.25 139 PHE A O 1
ATOM 1215 N N . GLY A 1 140 ? -8.652 10.032 -2.385 1.00 94.81 140 GLY A N 1
ATOM 1216 C CA . GLY A 1 140 ? -9.647 10.529 -1.430 1.00 94.81 140 GLY A CA 1
ATOM 1217 C C . GLY A 1 140 ? -10.633 9.463 -0.937 1.00 94.81 140 GLY A C 1
ATOM 1218 O O . GLY A 1 140 ? -11.805 9.762 -0.730 1.00 94.81 140 GLY A O 1
ATOM 1219 N N . LEU A 1 141 ? -10.175 8.225 -0.737 1.00 95.31 141 LEU A N 1
ATOM 1220 C CA . LEU A 1 141 ? -11.025 7.050 -0.487 1.00 95.31 141 LEU A CA 1
ATOM 1221 C C . LEU A 1 141 ? -11.246 6.734 1.004 1.00 95.31 141 LEU A C 1
ATOM 1223 O O . LEU A 1 141 ? -11.561 5.606 1.363 1.00 95.31 141 LEU A O 1
ATOM 1227 N N . HIS A 1 142 ? -11.069 7.701 1.905 1.00 92.50 142 HIS A N 1
ATOM 1228 C CA . HIS A 1 142 ? -11.189 7.451 3.350 1.00 92.50 142 HIS A CA 1
ATOM 1229 C C . HIS A 1 142 ? -12.594 6.981 3.766 1.00 92.50 142 HIS A C 1
ATOM 1231 O O . HIS A 1 142 ? -12.730 6.109 4.619 1.00 92.50 142 HIS A O 1
ATOM 1237 N N . ASN A 1 143 ? -13.630 7.517 3.114 1.00 88.56 143 ASN A N 1
ATOM 1238 C CA . ASN A 1 143 ? -15.033 7.147 3.330 1.00 88.56 143 ASN A CA 1
ATOM 1239 C C . ASN A 1 143 ? -15.537 6.130 2.296 1.00 88.56 143 ASN A C 1
ATOM 1241 O O . ASN A 1 143 ? -16.740 6.023 2.062 1.00 88.56 143 ASN A O 1
ATOM 1245 N N . ASP A 1 144 ? -14.625 5.426 1.629 1.00 92.50 144 ASP A N 1
ATOM 1246 C CA . ASP A 1 144 ? -14.985 4.480 0.590 1.00 92.50 144 ASP A CA 1
ATOM 1247 C C . ASP A 1 144 ? -15.568 3.187 1.173 1.00 92.50 144 ASP A C 1
ATOM 1249 O O . ASP A 1 144 ? -14.951 2.507 1.998 1.00 92.50 144 ASP A O 1
ATOM 1253 N N . GLU A 1 145 ? -16.761 2.819 0.708 1.00 92.25 145 GLU A N 1
ATOM 1254 C CA . GLU A 1 145 ? -17.466 1.628 1.182 1.00 92.25 145 GLU A CA 1
ATOM 1255 C C . GLU A 1 145 ? -16.707 0.342 0.834 1.00 92.25 145 GLU A C 1
ATOM 1257 O O . GLU A 1 145 ? -16.688 -0.598 1.633 1.00 92.25 145 GLU A O 1
ATOM 1262 N N . ALA A 1 146 ? -16.036 0.298 -0.324 1.00 93.88 146 ALA A N 1
ATOM 1263 C CA . ALA A 1 146 ? -15.275 -0.877 -0.737 1.00 93.88 146 ALA A CA 1
ATOM 1264 C C . ALA A 1 146 ? -14.044 -1.097 0.159 1.00 93.88 146 ALA A C 1
ATOM 1266 O O . ALA A 1 146 ? -13.819 -2.224 0.600 1.00 93.88 146 ALA A O 1
ATOM 1267 N N . GLU A 1 147 ? -13.300 -0.039 0.500 1.00 95.25 147 GLU A N 1
ATOM 1268 C CA . GLU A 1 147 ? -12.174 -0.123 1.443 1.00 95.25 147 GLU A CA 1
ATOM 1269 C C . GLU A 1 147 ? -12.619 -0.549 2.851 1.00 95.25 147 GLU A C 1
ATOM 1271 O O . GLU A 1 147 ? -12.002 -1.425 3.467 1.00 95.25 147 GLU A O 1
ATOM 1276 N N . LEU A 1 148 ? -13.726 0.002 3.360 1.00 93.62 148 LEU A N 1
ATOM 1277 C CA . LEU A 1 148 ? -14.266 -0.412 4.658 1.00 93.62 148 LEU A CA 1
ATOM 1278 C C . LEU A 1 148 ? -14.732 -1.870 4.641 1.00 93.62 148 LEU A C 1
ATOM 1280 O O . LEU A 1 148 ? -14.348 -2.638 5.524 1.00 93.62 148 LEU A O 1
ATOM 1284 N N . THR A 1 149 ? -15.489 -2.276 3.620 1.00 95.31 149 THR A N 1
ATOM 1285 C CA . THR A 1 149 ? -15.946 -3.664 3.440 1.00 95.31 149 THR A CA 1
ATOM 1286 C C . THR A 1 149 ? -14.769 -4.631 3.359 1.00 95.31 149 THR A C 1
ATOM 1288 O O . THR A 1 149 ? -14.789 -5.691 3.987 1.00 95.31 149 THR A O 1
ATOM 1291 N N . PHE A 1 150 ? -13.711 -4.247 2.645 1.00 95.38 150 PHE A N 1
ATOM 1292 C CA . PHE A 1 150 ? -12.481 -5.021 2.558 1.00 95.38 150 PHE A CA 1
ATOM 1293 C C . PHE A 1 150 ? -11.840 -5.236 3.937 1.00 95.38 150 PHE A C 1
ATOM 1295 O O . PHE A 1 150 ? -11.543 -6.376 4.307 1.00 95.38 150 PHE A O 1
ATOM 1302 N N . THR A 1 151 ? -11.676 -4.172 4.736 1.00 95.44 151 THR A N 1
ATOM 1303 C CA . THR A 1 151 ? -11.110 -4.310 6.093 1.00 95.44 151 THR A CA 1
ATOM 1304 C C . THR A 1 151 ? -11.980 -5.164 7.006 1.00 95.44 151 THR A C 1
ATOM 1306 O O . THR A 1 151 ? -11.442 -6.010 7.719 1.00 95.44 151 THR A O 1
ATOM 1309 N N . THR A 1 152 ? -13.306 -4.996 6.956 1.00 95.56 152 THR A N 1
ATOM 1310 C CA . THR A 1 152 ? -14.255 -5.815 7.722 1.00 95.56 152 THR A CA 1
ATOM 1311 C C . THR A 1 152 ? -14.082 -7.292 7.378 1.00 95.56 152 THR A C 1
ATOM 1313 O O . THR A 1 152 ? -13.842 -8.096 8.273 1.00 95.56 152 THR A O 1
ATOM 1316 N N . LYS A 1 153 ? -14.070 -7.646 6.086 1.00 95.81 153 LYS A N 1
ATOM 1317 C CA . LYS A 1 153 ? -13.886 -9.033 5.633 1.00 95.81 153 LYS A CA 1
ATOM 1318 C C . LYS A 1 153 ? -12.566 -9.641 6.116 1.00 95.81 153 LYS A C 1
ATOM 1320 O O . LYS A 1 153 ? -12.526 -10.810 6.506 1.00 95.81 153 LYS A O 1
ATOM 1325 N N . LEU A 1 154 ? -11.473 -8.874 6.093 1.00 95.25 154 LEU A N 1
ATOM 1326 C CA . LEU A 1 154 ? -10.183 -9.351 6.599 1.00 95.25 154 LEU A CA 1
ATOM 1327 C C . LEU A 1 154 ? -10.190 -9.576 8.112 1.00 95.25 154 LEU A C 1
ATOM 1329 O O . LEU A 1 154 ? -9.603 -10.556 8.567 1.00 95.25 154 LEU A O 1
ATOM 1333 N N . ILE A 1 155 ? -10.852 -8.705 8.876 1.00 95.75 155 ILE A N 1
ATOM 1334 C CA . ILE A 1 155 ? -11.005 -8.855 10.329 1.00 95.75 155 ILE A CA 1
ATOM 1335 C C . ILE A 1 155 ? -11.896 -10.060 10.657 1.00 95.75 155 ILE A C 1
ATOM 1337 O O . ILE A 1 155 ? -11.566 -10.834 11.547 1.00 95.75 155 ILE A O 1
ATOM 1341 N N . GLU A 1 156 ? -12.986 -10.270 9.921 1.00 94.25 156 GLU A N 1
ATOM 1342 C CA . GLU A 1 156 ? -13.852 -11.444 10.089 1.00 94.25 156 GLU A CA 1
ATOM 1343 C C . GLU A 1 156 ? -13.117 -12.753 9.768 1.00 94.25 156 GLU A C 1
ATOM 1345 O O . GLU A 1 156 ? -13.345 -13.773 10.417 1.00 94.25 156 GLU A O 1
ATOM 1350 N N . THR A 1 157 ? -12.206 -12.722 8.791 1.00 94.00 157 THR A N 1
ATOM 1351 C CA . THR A 1 157 ? -11.386 -13.884 8.411 1.00 94.00 157 THR A CA 1
ATOM 1352 C C . THR A 1 157 ? -10.277 -14.164 9.433 1.00 94.00 157 THR A C 1
ATOM 1354 O O . THR A 1 157 ? -10.056 -15.313 9.810 1.00 94.00 157 THR A O 1
ATOM 1357 N N . ASP A 1 158 ? -9.571 -13.126 9.890 1.00 94.19 158 ASP A N 1
ATOM 1358 C CA . ASP A 1 158 ? -8.566 -13.197 10.955 1.00 94.19 158 ASP A CA 1
ATOM 1359 C C . ASP A 1 158 ? -8.716 -11.990 11.886 1.00 94.19 158 ASP A C 1
ATOM 1361 O O . ASP A 1 158 ? -8.155 -10.915 11.653 1.00 94.19 158 ASP A O 1
ATOM 1365 N N . ALA A 1 159 ? -9.411 -12.200 13.007 1.00 93.12 159 ALA A N 1
ATOM 1366 C CA . ALA A 1 159 ? -9.642 -11.155 14.001 1.00 93.12 159 ALA A CA 1
ATOM 1367 C C . ALA A 1 159 ? -8.334 -10.571 14.565 1.00 93.12 159 ALA A C 1
ATOM 1369 O O . ALA A 1 159 ? -8.321 -9.438 15.050 1.00 93.12 159 ALA A O 1
ATOM 1370 N N . ARG A 1 160 ? -7.213 -11.307 14.495 1.00 94.44 160 ARG A N 1
ATOM 1371 C CA . ARG A 1 160 ? -5.885 -10.868 14.959 1.00 94.44 160 ARG A CA 1
ATOM 1372 C C . ARG A 1 160 ? -5.055 -10.204 13.857 1.00 94.44 160 ARG A C 1
ATOM 1374 O O . ARG A 1 160 ? -3.872 -9.918 14.071 1.00 94.44 160 ARG A O 1
ATOM 1381 N N . ASN A 1 161 ? -5.628 -9.939 12.682 1.00 95.31 161 ASN A N 1
ATOM 1382 C CA . ASN A 1 161 ? -4.935 -9.223 11.621 1.00 95.31 161 ASN A CA 1
ATOM 1383 C C . ASN A 1 161 ? -4.778 -7.736 11.978 1.00 95.31 161 ASN A C 1
ATOM 1385 O O . ASN A 1 161 ? -5.598 -6.886 11.633 1.00 95.31 161 ASN A O 1
ATOM 1389 N N . ASN A 1 162 ? -3.679 -7.413 12.662 1.00 96.75 162 ASN A N 1
ATOM 1390 C CA . ASN A 1 162 ? -3.380 -6.047 13.081 1.00 96.75 162 ASN A CA 1
ATOM 1391 C C . ASN A 1 162 ? -3.267 -5.056 11.910 1.00 96.75 162 ASN A C 1
ATOM 1393 O O . ASN A 1 162 ? -3.561 -3.875 12.088 1.00 96.75 162 ASN A O 1
ATOM 1397 N N . SER A 1 163 ? -2.847 -5.506 10.723 1.00 97.12 163 SER A N 1
ATOM 1398 C CA . SER A 1 163 ? -2.753 -4.637 9.548 1.00 97.12 163 SER A CA 1
ATOM 1399 C C . SER A 1 163 ? -4.136 -4.181 9.085 1.00 97.12 163 SER A C 1
ATOM 1401 O O . SER A 1 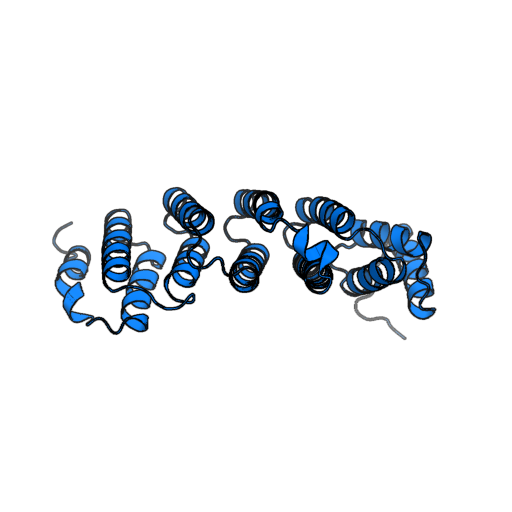163 ? -4.319 -2.995 8.823 1.00 97.12 163 SER A O 1
ATOM 1403 N N . ALA A 1 164 ? -5.126 -5.081 9.094 1.00 97.12 164 ALA A N 1
ATOM 1404 C CA . ALA A 1 164 ? -6.513 -4.744 8.777 1.00 97.12 164 ALA A CA 1
ATOM 1405 C C . ALA A 1 164 ? -7.117 -3.772 9.807 1.00 97.12 164 ALA A C 1
ATOM 1407 O O . ALA A 1 164 ? -7.706 -2.765 9.422 1.00 97.12 164 ALA A O 1
ATOM 1408 N N . TRP A 1 165 ? -6.888 -4.005 11.106 1.00 97.50 165 TRP A N 1
ATOM 1409 C CA . TRP A 1 165 ? -7.287 -3.071 12.171 1.00 97.50 165 TRP A CA 1
ATOM 1410 C C . TRP A 1 165 ? -6.650 -1.688 12.015 1.00 97.50 165 TRP A C 1
ATOM 1412 O O . TRP A 1 165 ? -7.326 -0.667 12.123 1.00 97.50 165 TRP A O 1
ATOM 1422 N N . THR A 1 166 ? -5.351 -1.649 11.713 1.00 96.75 166 THR A N 1
ATOM 1423 C CA . THR A 1 166 ? -4.616 -0.396 11.494 1.00 96.75 166 THR A CA 1
ATOM 1424 C C . THR A 1 166 ? -5.147 0.354 10.272 1.00 96.75 166 THR A C 1
ATOM 1426 O O . THR A 1 166 ? -5.265 1.578 10.312 1.00 96.75 166 THR A O 1
ATOM 1429 N N . HIS A 1 167 ? -5.478 -0.355 9.187 1.00 96.94 167 HIS A N 1
ATOM 1430 C CA . HIS A 1 167 ? -6.046 0.261 7.985 1.00 96.94 167 HIS A CA 1
ATOM 1431 C C . HIS A 1 167 ? -7.468 0.769 8.220 1.00 96.94 167 HIS A C 1
ATOM 1433 O O . HIS A 1 167 ? -7.764 1.898 7.848 1.00 96.94 167 HIS A O 1
ATOM 1439 N N . ARG A 1 168 ? -8.318 0.009 8.926 1.00 96.19 168 ARG A N 1
ATOM 1440 C CA . ARG A 1 168 ? -9.656 0.473 9.332 1.00 96.19 168 ARG A CA 1
ATOM 1441 C C . ARG A 1 168 ? -9.578 1.760 10.154 1.00 96.19 168 ARG A C 1
ATOM 1443 O O . ARG A 1 168 ? -10.326 2.698 9.895 1.00 96.19 168 ARG A O 1
ATOM 1450 N N . PHE A 1 169 ? -8.633 1.824 11.097 1.00 95.75 169 PHE A N 1
ATOM 1451 C CA . PHE A 1 169 ? -8.422 3.015 11.921 1.00 95.75 169 PHE A CA 1
ATOM 1452 C C . PHE A 1 169 ? -8.022 4.209 11.052 1.00 95.75 169 PHE A C 1
ATOM 1454 O O . PHE A 1 169 ? -8.569 5.299 11.177 1.00 95.75 169 PHE A O 1
ATOM 1461 N N . PHE A 1 170 ? -7.083 3.987 10.135 1.00 95.62 170 PHE A N 1
ATOM 1462 C CA . PHE A 1 170 ? -6.649 4.995 9.180 1.00 95.62 170 PHE A CA 1
ATOM 1463 C C . PHE A 1 170 ? -7.816 5.524 8.323 1.00 95.62 170 PHE A C 1
ATOM 1465 O O . PHE A 1 170 ? -7.992 6.739 8.255 1.00 95.62 170 PHE A O 1
ATOM 1472 N N . LEU A 1 171 ? -8.661 4.647 7.767 1.00 94.44 171 LEU A N 1
ATOM 1473 C CA . LEU A 1 171 ? -9.846 5.040 6.991 1.00 94.44 171 LEU A CA 1
ATOM 1474 C C . LEU A 1 171 ? -10.792 5.936 7.802 1.00 94.44 171 LEU A C 1
ATOM 1476 O O . LEU A 1 171 ? -11.126 7.037 7.371 1.00 94.44 171 LEU A O 1
ATOM 1480 N N . LYS A 1 172 ? -11.176 5.490 9.004 1.00 91.81 172 LYS A N 1
ATOM 1481 C CA . LYS A 1 172 ? -12.184 6.166 9.835 1.00 91.81 172 LYS A CA 1
ATOM 1482 C C . LYS A 1 172 ? -11.695 7.463 10.472 1.00 91.81 172 LYS A C 1
ATOM 1484 O O . LYS A 1 172 ? -12.463 8.412 10.585 1.00 91.81 172 LYS A O 1
ATOM 1489 N N . PHE A 1 173 ? -10.435 7.510 10.899 1.00 91.00 173 PHE A N 1
ATOM 1490 C CA . PHE A 1 173 ? -9.953 8.574 11.783 1.00 91.00 173 PHE A CA 1
ATOM 1491 C C . PHE A 1 173 ? -8.942 9.525 11.137 1.00 91.00 173 PHE A C 1
ATOM 1493 O O . PHE A 1 173 ? -8.735 10.617 11.659 1.00 91.00 173 PHE A O 1
ATOM 1500 N N . LYS A 1 174 ? -8.320 9.172 10.002 1.00 86.25 174 LYS A N 1
ATOM 1501 C CA . LYS A 1 174 ? -7.372 10.069 9.307 1.00 86.25 174 LYS A CA 1
ATOM 1502 C C . LYS A 1 174 ? -7.959 10.804 8.100 1.00 86.25 174 LYS A C 1
ATOM 1504 O O . LYS A 1 174 ? -7.367 11.788 7.672 1.00 86.25 174 LYS A O 1
ATOM 1509 N N . GLY A 1 175 ? -9.154 10.427 7.640 1.00 73.81 175 GLY A N 1
ATOM 1510 C CA . GLY A 1 175 ? -9.871 11.116 6.556 1.00 73.81 175 GLY A CA 1
ATOM 1511 C C . GLY A 1 175 ? -10.532 12.451 6.919 1.00 73.81 175 GLY A C 1
ATOM 1512 O O . GLY A 1 175 ? -10.934 13.190 6.022 1.00 73.81 175 GLY A O 1
ATOM 1513 N N . GLY A 1 176 ? -10.626 12.781 8.212 1.00 72.25 176 GLY A N 1
ATOM 1514 C CA . GLY A 1 176 ? -11.287 13.990 8.716 1.00 72.25 176 GLY A CA 1
ATOM 1515 C C . GLY A 1 176 ? -12.818 13.881 8.825 1.00 72.25 176 GLY A C 1
ATOM 1516 O O . GLY A 1 176 ? -13.436 13.003 8.235 1.00 72.25 176 GLY A O 1
ATOM 1517 N N . ASN A 1 177 ? -13.415 14.794 9.606 1.00 69.31 177 ASN A N 1
ATOM 1518 C CA . ASN A 1 177 ? -14.859 14.934 9.869 1.00 69.31 177 ASN A CA 1
ATOM 1519 C C . ASN A 1 177 ? -15.603 13.618 10.150 1.00 69.31 177 ASN A C 1
ATOM 1521 O O . ASN A 1 177 ? -16.541 13.263 9.438 1.00 69.31 177 ASN A O 1
ATOM 1525 N N . ILE A 1 178 ? -15.220 12.931 11.225 1.00 83.94 178 ILE A N 1
ATOM 1526 C CA . ILE A 1 178 ? -16.014 11.822 11.755 1.00 83.94 178 ILE A CA 1
ATOM 1527 C C . ILE A 1 178 ? -17.194 12.370 12.570 1.00 83.94 178 ILE A C 1
ATOM 1529 O O . ILE A 1 178 ? -17.028 13.291 13.376 1.00 83.94 178 ILE A O 1
ATOM 1533 N N . LEU A 1 179 ? -18.398 11.840 12.344 1.00 88.31 179 LEU A N 1
ATOM 1534 C CA . LEU A 1 179 ? -19.562 12.203 13.147 1.00 88.31 179 LEU A CA 1
ATOM 1535 C C . LEU A 1 179 ? -19.531 11.443 14.473 1.00 88.31 179 LEU A C 1
ATOM 1537 O O . LEU A 1 179 ? -19.071 10.306 14.539 1.00 88.31 179 LEU A O 1
ATOM 1541 N N . GLU A 1 180 ? -20.106 12.036 15.519 1.00 90.81 180 GLU A N 1
ATOM 1542 C CA . GLU A 1 180 ? -20.238 11.384 16.830 1.00 90.81 180 GLU A CA 1
ATOM 1543 C C . GLU A 1 180 ? -20.916 10.010 16.722 1.00 90.81 180 GLU A C 1
ATOM 1545 O O . GLU A 1 180 ? -20.466 9.032 17.309 1.00 90.81 180 GLU A O 1
ATOM 1550 N N . LYS A 1 181 ? -21.943 9.918 15.871 1.00 92.19 181 LYS A N 1
ATOM 1551 C CA . LYS A 1 181 ? -22.640 8.669 15.570 1.00 92.19 181 LYS A CA 1
ATOM 1552 C C . LYS A 1 181 ? -21.695 7.591 15.012 1.00 92.19 181 LYS A C 1
ATOM 1554 O O . LYS A 1 181 ? -21.790 6.438 15.414 1.00 92.19 181 LYS A O 1
ATOM 1559 N N . ASP A 1 182 ? -20.783 7.954 14.110 1.00 91.19 182 ASP A N 1
ATOM 1560 C CA . ASP A 1 182 ? -19.852 6.996 13.499 1.00 91.19 182 ASP A CA 1
ATOM 1561 C C . ASP A 1 182 ? -18.804 6.514 14.516 1.00 91.19 182 ASP A C 1
ATOM 1563 O O . ASP A 1 182 ? -18.361 5.367 14.458 1.00 91.19 182 ASP A O 1
ATOM 1567 N N . ILE A 1 183 ? -18.426 7.375 15.472 1.00 94.00 183 ILE A N 1
ATOM 1568 C CA . ILE A 1 183 ? -17.563 7.004 16.602 1.00 94.00 183 ILE A CA 1
ATOM 1569 C C . ILE A 1 183 ? -18.268 5.972 17.487 1.00 94.00 183 ILE A C 1
ATOM 1571 O O . ILE A 1 183 ? -17.667 4.958 17.840 1.00 94.00 183 ILE A O 1
ATOM 1575 N N . GLU A 1 184 ? -19.529 6.221 17.849 1.00 95.00 184 GLU A N 1
ATOM 1576 C CA . GLU A 1 184 ? -20.328 5.307 18.672 1.00 95.00 184 GLU A CA 1
ATOM 1577 C C . GLU A 1 184 ? -20.500 3.942 17.992 1.00 95.00 184 GLU A C 1
ATOM 1579 O O . GLU A 1 184 ? -20.274 2.909 18.624 1.00 95.00 184 GLU A O 1
ATOM 1584 N N . GLU A 1 185 ? -20.810 3.923 16.691 1.00 94.75 185 GLU A N 1
ATOM 1585 C CA . GLU A 1 185 ? -20.906 2.685 15.907 1.00 94.75 185 GLU A CA 1
ATOM 1586 C C . GLU A 1 185 ? -19.572 1.912 15.875 1.00 94.75 185 GLU A C 1
ATOM 1588 O O . GLU A 1 185 ? -19.563 0.691 16.050 1.00 94.75 185 GLU A O 1
ATOM 1593 N N . GLU A 1 186 ? -18.432 2.596 15.712 1.00 95.69 186 GLU A N 1
ATOM 1594 C CA . GLU A 1 186 ? -17.107 1.956 15.750 1.00 95.69 186 GLU A CA 1
ATOM 1595 C C . GLU A 1 186 ? -16.730 1.428 17.140 1.00 95.69 186 GLU A C 1
ATOM 1597 O O . GLU A 1 186 ? -16.088 0.377 17.244 1.00 95.69 186 GLU A O 1
ATOM 1602 N N . ILE A 1 187 ? -17.132 2.122 18.209 1.00 97.12 187 ILE A N 1
ATOM 1603 C CA . ILE A 1 187 ? -16.940 1.662 19.590 1.00 97.12 187 ILE A CA 1
ATOM 1604 C C . ILE A 1 187 ? -17.714 0.365 19.829 1.00 97.12 187 ILE A C 1
ATOM 1606 O O . ILE A 1 187 ? -17.151 -0.597 20.356 1.00 97.12 187 ILE A O 1
ATOM 1610 N N . GLU A 1 188 ? -18.987 0.317 19.443 1.00 97.25 188 GLU A N 1
ATOM 1611 C CA . GLU A 1 188 ? -19.796 -0.890 19.615 1.00 97.25 188 GLU A CA 1
ATOM 1612 C C . GLU A 1 188 ? -19.272 -2.035 18.741 1.00 97.25 188 GLU A C 1
ATOM 1614 O O . GLU A 1 188 ? -19.154 -3.168 19.212 1.00 97.25 188 GLU A O 1
ATOM 1619 N N . TYR A 1 189 ? -18.832 -1.740 17.514 1.00 96.38 189 TYR A N 1
ATOM 1620 C CA . TYR A 1 189 ? -18.173 -2.725 16.658 1.00 96.38 189 TYR A CA 1
ATOM 1621 C C . TYR A 1 189 ? -16.932 -3.339 17.324 1.00 96.38 189 TYR A C 1
ATOM 1623 O O . TYR A 1 189 ? -16.817 -4.565 17.398 1.00 96.38 189 TYR A O 1
ATOM 1631 N N . VAL A 1 190 ? -16.001 -2.525 17.842 1.00 97.38 190 VAL A N 1
ATOM 1632 C CA . VAL A 1 190 ? -14.785 -3.073 18.467 1.00 97.38 190 VAL A CA 1
ATOM 1633 C C . VAL A 1 190 ? -15.091 -3.817 19.768 1.00 97.38 190 VAL A C 1
ATOM 1635 O O . VAL A 1 190 ? -14.459 -4.842 20.016 1.00 97.38 190 VAL A O 1
ATOM 1638 N N . LYS A 1 191 ? -16.080 -3.383 20.564 1.00 97.00 191 LYS A N 1
ATOM 1639 C CA . LYS A 1 191 ? -16.525 -4.127 21.757 1.00 97.00 191 LYS A CA 1
ATOM 1640 C C . LYS A 1 191 ? -17.012 -5.530 21.400 1.00 97.00 191 LYS A C 1
ATOM 1642 O O . LYS A 1 191 ? -16.552 -6.489 22.013 1.00 97.00 191 LYS A O 1
ATOM 1647 N N . LEU A 1 192 ? -17.829 -5.668 20.351 1.00 95.94 192 LEU A N 1
ATOM 1648 C CA . LEU A 1 192 ? -18.266 -6.979 19.856 1.00 95.94 192 LEU A CA 1
ATOM 1649 C C . LEU A 1 192 ? -17.076 -7.856 19.433 1.00 95.94 192 LEU A C 1
ATOM 1651 O O . LEU A 1 192 ? -17.040 -9.050 19.723 1.00 95.94 192 LEU A O 1
ATOM 1655 N N . GLN A 1 193 ? -16.066 -7.275 18.781 1.00 96.44 193 GLN A N 1
ATOM 1656 C CA . GLN A 1 193 ? -14.857 -8.013 18.396 1.00 96.44 193 GLN A CA 1
ATOM 1657 C C . GLN A 1 193 ? -13.985 -8.399 19.607 1.00 96.44 193 GLN A C 1
ATOM 1659 O O . GLN A 1 193 ? -13.337 -9.449 19.593 1.00 96.44 193 GLN A O 1
ATOM 1664 N N . ILE A 1 194 ? -13.978 -7.586 20.668 1.00 96.62 194 ILE A N 1
ATOM 1665 C CA . ILE A 1 194 ? -13.348 -7.922 21.952 1.00 96.62 194 ILE A CA 1
ATOM 1666 C C . ILE A 1 194 ? -14.094 -9.078 22.621 1.00 96.62 194 ILE A C 1
ATOM 1668 O O . ILE A 1 194 ? -13.434 -10.023 23.037 1.00 96.62 194 ILE A O 1
ATOM 1672 N N . ASP A 1 195 ? -15.429 -9.061 22.672 1.00 94.88 195 ASP A N 1
ATOM 1673 C CA . ASP A 1 195 ? -16.233 -10.154 23.241 1.00 94.88 195 ASP A CA 1
ATOM 1674 C C . ASP A 1 195 ? -15.921 -11.507 22.588 1.00 94.88 195 ASP A C 1
ATOM 1676 O O . ASP A 1 195 ? -15.785 -12.524 23.273 1.00 94.88 195 ASP A O 1
ATOM 1680 N N . LEU A 1 196 ? -15.743 -11.517 21.263 1.00 92.81 196 LEU A N 1
ATOM 1681 C CA . LEU A 1 196 ? -15.385 -12.723 20.513 1.00 92.81 196 LEU A CA 1
ATOM 1682 C C . LEU A 1 196 ? -13.975 -13.231 20.841 1.00 92.81 196 LEU A C 1
ATOM 1684 O O . LEU A 1 196 ? -13.722 -14.438 20.803 1.00 92.81 196 LEU A O 1
ATOM 1688 N N . CYS A 1 197 ? -13.033 -12.332 21.133 1.00 92.69 197 CYS A N 1
ATOM 1689 C CA . CYS A 1 197 ? -11.648 -12.695 21.41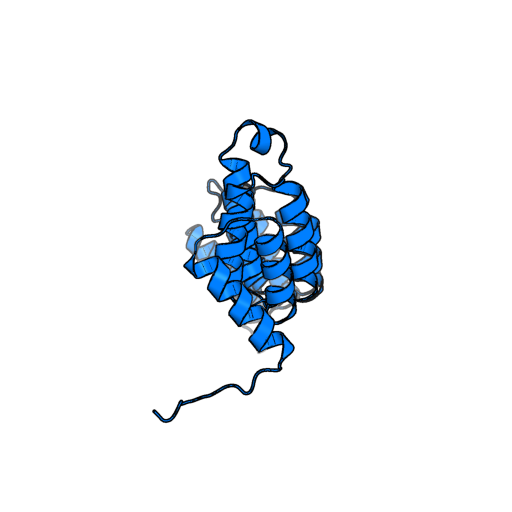3 1.00 92.69 197 CYS A CA 1
ATOM 1690 C C . CYS A 1 197 ? -10.969 -11.718 22.396 1.00 92.69 197 CYS A C 1
ATOM 1692 O O . CYS A 1 197 ? -10.101 -10.937 21.984 1.00 92.69 197 CYS A O 1
ATOM 1694 N N . PRO A 1 198 ? -11.265 -11.803 23.709 1.00 93.88 198 PRO A N 1
ATOM 1695 C CA . PRO A 1 198 ? -10.806 -10.815 24.694 1.00 93.88 198 PRO A CA 1
ATOM 1696 C C . PRO A 1 198 ? -9.284 -10.728 24.851 1.00 93.88 198 PRO A C 1
ATOM 1698 O O . PRO A 1 198 ? -8.747 -9.735 25.320 1.00 93.88 198 PRO A O 1
ATOM 1701 N N . GLN A 1 199 ? -8.557 -11.768 24.453 1.00 93.19 199 GLN A N 1
ATOM 1702 C CA . GLN A 1 199 ? -7.098 -11.848 24.483 1.00 93.19 199 GLN A CA 1
ATOM 1703 C C . GLN A 1 199 ? -6.418 -11.262 23.234 1.00 93.19 199 GLN A C 1
ATOM 1705 O O . GLN A 1 199 ? -5.201 -11.378 23.094 1.00 93.19 199 GLN A O 1
ATOM 1710 N N . ASN A 1 200 ? -7.176 -10.714 22.279 1.00 95.94 200 ASN A N 1
ATOM 1711 C CA . ASN A 1 200 ? -6.624 -10.099 21.076 1.00 95.94 200 ASN A CA 1
ATOM 1712 C C . ASN A 1 200 ? -6.128 -8.675 21.377 1.00 95.94 200 ASN A C 1
ATOM 1714 O O . ASN A 1 200 ? -6.948 -7.786 21.583 1.00 95.94 200 ASN A O 1
ATOM 1718 N N . PRO A 1 201 ? -4.814 -8.398 21.362 1.00 96.19 201 PRO A N 1
ATOM 1719 C CA . PRO A 1 201 ? -4.325 -7.052 21.641 1.00 96.19 201 PRO A CA 1
ATOM 1720 C C . PRO A 1 201 ? -4.723 -6.035 20.561 1.00 96.19 201 PRO A C 1
ATOM 1722 O O . PRO A 1 201 ? -4.831 -4.852 20.864 1.00 96.19 201 PRO A O 1
ATOM 1725 N N . SER A 1 202 ? -4.960 -6.457 19.312 1.00 97.25 202 SER A N 1
ATOM 1726 C CA . SER A 1 202 ? -5.290 -5.531 18.219 1.00 97.25 202 SER A CA 1
ATOM 1727 C C . SER A 1 202 ? -6.610 -4.798 18.443 1.00 97.25 202 SER A C 1
ATOM 1729 O O . SER A 1 202 ? -6.676 -3.598 18.194 1.00 97.25 202 SER A O 1
ATOM 1731 N N . THR A 1 203 ? -7.635 -5.476 18.962 1.00 97.38 203 THR A N 1
ATOM 1732 C CA . THR A 1 203 ? -8.935 -4.856 19.260 1.00 97.38 203 THR A CA 1
ATOM 1733 C C . THR A 1 203 ? -8.840 -3.878 20.430 1.00 97.38 203 THR A C 1
ATOM 1735 O O . THR A 1 203 ? -9.365 -2.771 20.351 1.00 97.38 203 THR A O 1
ATOM 1738 N N . TRP A 1 204 ? -8.100 -4.223 21.487 1.00 96.94 204 TRP A N 1
ATOM 1739 C CA . TRP A 1 204 ? -7.853 -3.312 22.612 1.00 96.94 204 TRP A CA 1
ATOM 1740 C C . TRP A 1 204 ? -7.037 -2.084 22.216 1.00 96.94 204 TRP A C 1
ATOM 1742 O O . TRP A 1 204 ? -7.344 -0.969 22.642 1.00 96.94 204 TRP A O 1
ATOM 1752 N N . ASN A 1 205 ? -6.019 -2.272 21.374 1.00 97.56 205 ASN A N 1
ATOM 1753 C CA . ASN A 1 205 ? -5.235 -1.174 20.818 1.00 97.56 205 ASN A CA 1
ATOM 1754 C C . ASN A 1 205 ? -6.102 -0.278 19.926 1.00 97.56 205 ASN A C 1
ATOM 1756 O O . ASN A 1 205 ? -5.973 0.941 19.997 1.00 97.56 205 ASN A O 1
ATOM 1760 N N . TYR A 1 206 ? -7.005 -0.863 19.132 1.00 97.69 206 TYR A N 1
ATOM 1761 C CA . TYR A 1 206 ? -7.959 -0.116 18.313 1.00 97.69 206 TYR A CA 1
ATOM 1762 C C . TYR A 1 206 ? -8.893 0.729 19.183 1.00 97.69 206 TYR A C 1
ATOM 1764 O O . TYR A 1 206 ? -8.945 1.941 19.000 1.00 97.69 206 TYR A O 1
ATOM 1772 N N . LEU A 1 207 ? -9.541 0.130 20.190 1.00 97.12 207 LEU A N 1
ATOM 1773 C CA . LEU A 1 207 ? -10.397 0.850 21.140 1.00 97.12 207 LEU A CA 1
ATOM 1774 C C . LEU A 1 207 ? -9.636 1.982 21.851 1.00 97.12 207 LEU A C 1
ATOM 1776 O O . LEU A 1 207 ? -10.120 3.109 21.919 1.00 97.12 207 LEU A O 1
ATOM 1780 N N . SER A 1 208 ? -8.419 1.707 22.324 1.00 96.06 208 SER A N 1
ATOM 1781 C CA . SER A 1 208 ? -7.557 2.721 22.947 1.00 96.06 208 SER A CA 1
ATOM 1782 C C . SER A 1 208 ? -7.215 3.857 21.975 1.00 96.06 208 SER A C 1
ATOM 1784 O O . SER A 1 208 ? -7.198 5.023 22.366 1.00 96.06 208 SER A O 1
ATOM 1786 N N . GLY A 1 209 ? -6.986 3.528 20.701 1.00 95.81 209 GLY A N 1
ATOM 1787 C CA . GLY A 1 209 ? -6.778 4.495 19.626 1.00 95.81 209 GLY A CA 1
ATOM 1788 C C . GLY A 1 209 ? -7.994 5.391 19.400 1.00 95.81 209 GLY A C 1
ATOM 1789 O O . GLY A 1 209 ? -7.829 6.606 19.317 1.00 95.81 209 GLY A O 1
ATOM 1790 N N . ILE A 1 210 ? -9.210 4.824 19.373 1.00 95.44 210 ILE A N 1
ATOM 1791 C CA . ILE A 1 210 ? -10.456 5.604 19.250 1.00 95.44 210 ILE A CA 1
ATOM 1792 C C . ILE A 1 210 ? -10.555 6.598 20.405 1.00 95.44 210 ILE A C 1
ATOM 1794 O O . ILE A 1 210 ? -10.772 7.787 20.179 1.00 95.44 210 ILE A O 1
ATOM 1798 N N . ILE A 1 211 ? -10.364 6.130 21.641 1.00 94.94 211 ILE A N 1
ATOM 1799 C CA . ILE A 1 211 ? -10.439 6.969 22.845 1.00 94.94 211 ILE A CA 1
ATOM 1800 C C . ILE A 1 211 ? -9.436 8.126 22.758 1.00 94.94 211 ILE A C 1
ATOM 1802 O O . ILE A 1 211 ? -9.794 9.275 23.015 1.00 94.94 211 ILE A O 1
ATOM 1806 N N . SER A 1 212 ? -8.198 7.841 22.342 1.00 93.81 212 SER A N 1
ATOM 1807 C CA . SER A 1 212 ? -7.151 8.856 22.200 1.00 93.81 212 SER A CA 1
ATOM 1808 C C . SER A 1 212 ? -7.452 9.893 21.116 1.00 93.81 212 SER A C 1
ATOM 1810 O O . SER A 1 212 ? -7.150 11.065 21.321 1.00 93.81 212 SER A O 1
ATOM 1812 N N . GLU A 1 213 ? -7.992 9.487 19.965 1.00 92.75 213 GLU A N 1
ATOM 1813 C CA . GLU A 1 213 ? -8.246 10.403 18.842 1.00 92.75 213 GLU A CA 1
ATOM 1814 C C . GLU A 1 213 ? -9.514 11.244 19.065 1.00 92.75 213 GLU A C 1
ATOM 1816 O O . GLU A 1 213 ? -9.574 12.401 18.659 1.00 92.75 213 GLU A O 1
ATOM 1821 N N . THR A 1 214 ? -10.520 10.680 19.738 1.00 92.50 214 THR A N 1
ATOM 1822 C CA . THR A 1 214 ? -11.829 11.326 19.959 1.00 92.50 214 THR A CA 1
ATOM 1823 C C . THR A 1 214 ? -11.916 12.097 21.275 1.00 92.50 214 THR A C 1
ATOM 1825 O O . THR A 1 214 ? -12.846 12.875 21.474 1.00 92.50 214 THR A O 1
ATOM 1828 N N . GLY A 1 215 ? -10.969 11.892 22.197 1.00 91.75 215 GLY A N 1
ATOM 1829 C CA . GLY A 1 215 ? -10.984 12.519 23.521 1.00 91.75 215 GLY A CA 1
ATOM 1830 C C . GLY A 1 215 ? -12.069 11.978 24.459 1.00 91.75 215 GLY A C 1
ATOM 1831 O O . GLY A 1 215 ? -12.356 12.608 25.479 1.00 91.75 215 GLY A O 1
ATOM 1832 N N . LYS A 1 216 ? -12.674 10.826 24.135 1.00 92.69 216 LYS A N 1
ATOM 1833 C CA . LYS A 1 216 ? -13.635 10.131 25.005 1.00 92.69 216 LYS A CA 1
ATOM 1834 C C . LYS A 1 216 ? -13.022 9.847 26.375 1.00 92.69 216 LYS A C 1
ATOM 1836 O O . LYS A 1 216 ? -11.824 9.591 26.507 1.00 92.69 216 LYS A O 1
ATOM 1841 N N . ASN A 1 217 ? -13.845 9.865 27.419 1.00 93.19 217 ASN A N 1
ATOM 1842 C CA . ASN A 1 217 ? -13.350 9.594 28.760 1.00 93.19 217 ASN A CA 1
ATOM 1843 C C . ASN A 1 217 ? -13.153 8.085 28.955 1.00 93.19 217 ASN A C 1
ATOM 1845 O O . ASN A 1 217 ? -14.105 7.313 28.897 1.00 93.19 217 ASN A O 1
ATOM 1849 N N . LEU A 1 218 ? -11.925 7.664 29.267 1.00 90.88 218 LEU A N 1
ATOM 1850 C CA . LEU A 1 218 ? -11.593 6.262 29.544 1.00 90.88 218 LEU A CA 1
ATOM 1851 C C . LEU A 1 218 ? -12.482 5.639 30.640 1.00 90.88 218 LEU A C 1
ATOM 1853 O O . LEU A 1 218 ? -12.748 4.438 30.611 1.00 90.88 218 LEU A O 1
ATOM 1857 N N . VAL A 1 219 ? -12.966 6.444 31.594 1.00 92.88 219 VAL A N 1
ATOM 1858 C CA . VAL A 1 219 ? -13.845 5.987 32.684 1.00 92.88 219 VAL A CA 1
ATOM 1859 C C . VAL A 1 219 ? -15.167 5.417 32.158 1.00 92.88 219 VAL A C 1
ATOM 1861 O O . VAL A 1 219 ? -15.701 4.499 32.777 1.00 92.88 219 VAL A O 1
ATOM 1864 N N . GLU A 1 220 ? -15.658 5.879 31.003 1.00 93.19 220 GLU A N 1
ATOM 1865 C CA . GLU A 1 220 ? -16.892 5.381 30.366 1.00 93.19 220 GLU A CA 1
ATOM 1866 C C . GLU A 1 220 ? -16.798 3.896 29.975 1.00 93.19 220 GLU A C 1
ATOM 1868 O O . GLU A 1 220 ? -17.811 3.213 29.860 1.00 93.19 220 GLU A O 1
ATOM 1873 N N . PHE A 1 221 ? -15.580 3.369 29.821 1.00 94.12 221 PHE A N 1
ATOM 1874 C CA . PHE A 1 221 ? -15.325 1.988 29.404 1.00 94.12 221 PHE A CA 1
ATOM 1875 C C . PHE A 1 221 ? -15.016 1.052 30.576 1.00 94.12 221 PHE A C 1
ATOM 1877 O O . PHE A 1 221 ? -14.801 -0.142 30.367 1.00 94.12 221 PHE A O 1
ATOM 1884 N N . LYS A 1 222 ? -14.992 1.563 31.816 1.00 92.38 222 LYS A N 1
ATOM 1885 C CA . LYS A 1 222 ? -14.603 0.794 33.006 1.00 92.38 222 LYS A CA 1
ATOM 1886 C C . LYS A 1 222 ? -15.438 -0.474 33.176 1.00 92.38 222 LYS A C 1
ATOM 1888 O O . LYS A 1 222 ? -14.866 -1.545 33.364 1.00 92.38 222 LYS A O 1
ATOM 1893 N N . ASP A 1 223 ? -16.761 -0.352 33.107 1.00 92.62 223 ASP A N 1
ATOM 1894 C CA . ASP A 1 223 ? -17.669 -1.476 33.353 1.00 92.62 223 ASP A CA 1
ATOM 1895 C C . ASP A 1 223 ? -17.508 -2.564 32.289 1.00 92.62 223 ASP A C 1
ATOM 1897 O O . ASP A 1 223 ? -17.450 -3.743 32.625 1.00 92.62 223 ASP A O 1
ATOM 1901 N N . PHE A 1 224 ? -17.321 -2.167 31.027 1.00 93.75 224 PHE A N 1
ATOM 1902 C CA . PHE A 1 224 ? -17.003 -3.086 29.936 1.00 93.75 224 PHE A CA 1
ATOM 1903 C C . PHE A 1 224 ? -15.675 -3.822 30.183 1.00 93.75 224 PHE A C 1
ATOM 1905 O O . PHE A 1 224 ? -15.619 -5.046 30.116 1.00 93.75 224 PHE A O 1
ATOM 1912 N N . CYS A 1 225 ? -14.608 -3.099 30.535 1.00 91.88 225 CYS A N 1
ATOM 1913 C CA . CYS A 1 225 ? -13.294 -3.698 30.780 1.00 91.88 225 CYS A CA 1
ATOM 1914 C C . CYS A 1 225 ? -13.287 -4.665 31.979 1.00 91.88 225 CYS A C 1
ATOM 1916 O O . CYS A 1 225 ? -12.580 -5.675 31.950 1.00 91.88 225 CYS A O 1
ATOM 1918 N N . LEU A 1 226 ? -14.062 -4.376 33.032 1.00 91.06 226 LEU A N 1
ATOM 1919 C CA . LEU A 1 226 ? -14.122 -5.207 34.240 1.00 91.06 226 LEU A CA 1
ATOM 1920 C C . LEU A 1 226 ? -14.666 -6.616 33.978 1.00 91.06 226 LEU A C 1
ATOM 1922 O O . LEU A 1 226 ? -14.256 -7.540 34.680 1.00 91.06 226 LEU A O 1
ATOM 1926 N N . VAL A 1 227 ? -15.488 -6.806 32.938 1.00 90.75 227 VAL A N 1
ATOM 1927 C CA . VAL A 1 227 ? -15.985 -8.131 32.513 1.00 90.75 227 VAL A CA 1
ATOM 1928 C C . VAL A 1 227 ? -14.839 -9.112 32.240 1.00 90.75 227 VAL A C 1
ATOM 1930 O O . VAL A 1 227 ? -14.971 -10.307 32.495 1.00 90.75 227 VAL A O 1
ATOM 1933 N N . TYR A 1 228 ? -13.691 -8.621 31.765 1.00 88.00 228 TYR A N 1
ATOM 1934 C CA . TYR A 1 228 ? -12.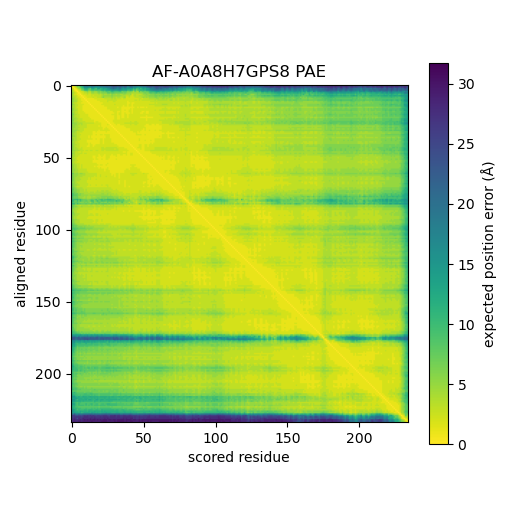535 -9.460 31.428 1.00 88.00 228 TYR A CA 1
ATOM 1935 C C . TYR A 1 228 ? -11.405 -9.399 32.463 1.00 88.00 228 TYR A C 1
ATOM 1937 O O . TYR A 1 228 ? -10.4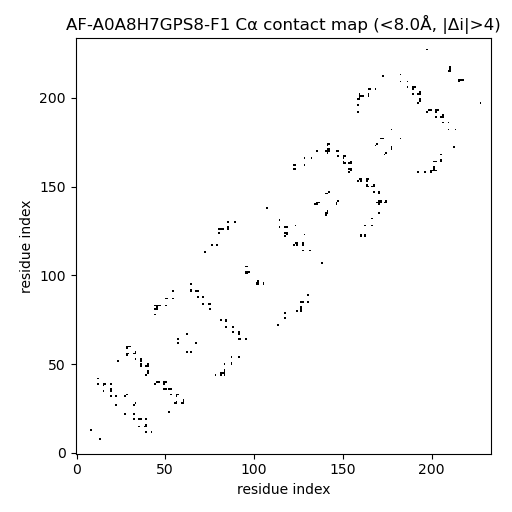36 -10.149 32.351 1.00 88.00 228 TYR A O 1
ATOM 1945 N N . GLY A 1 229 ? -11.506 -8.499 33.446 1.00 75.38 229 GLY A N 1
ATOM 1946 C CA . GLY A 1 229 ? -10.510 -8.318 34.504 1.00 75.38 229 GLY A CA 1
ATOM 1947 C C . GLY A 1 229 ? -10.712 -9.233 35.714 1.00 75.38 229 GLY A C 1
ATOM 1948 O O . GLY A 1 229 ? -9.779 -9.413 36.497 1.00 75.38 229 GLY A O 1
ATOM 1949 N N . ASP A 1 230 ? -11.905 -9.810 35.881 1.00 66.56 230 ASP A N 1
ATOM 1950 C CA . ASP A 1 230 ? -12.204 -10.688 37.010 1.00 66.56 230 ASP A CA 1
ATOM 1951 C C . ASP A 1 230 ? -11.742 -12.130 36.745 1.00 66.56 230 ASP A C 1
ATOM 1953 O O . ASP A 1 230 ? -12.369 -12.908 36.027 1.00 66.56 230 ASP A O 1
ATOM 1957 N N . LEU A 1 231 ? -10.608 -12.490 37.346 1.00 59.50 231 LEU A N 1
ATOM 1958 C CA . LEU A 1 231 ? -10.030 -13.833 37.290 1.00 59.50 231 LEU A CA 1
ATOM 1959 C C . LEU A 1 231 ? -10.741 -14.836 38.220 1.00 59.50 231 LEU A C 1
ATOM 1961 O O . LEU A 1 231 ? -10.381 -16.011 38.195 1.00 59.50 231 LEU A O 1
ATOM 1965 N N . GLN A 1 232 ? -11.702 -14.408 39.054 1.00 56.97 232 GLN A N 1
ATOM 1966 C CA . GLN A 1 232 ? -12.374 -15.279 40.034 1.00 56.97 232 GLN A CA 1
ATOM 1967 C C . GLN A 1 232 ? -13.672 -15.929 39.527 1.00 56.97 232 GLN A C 1
ATOM 1969 O O . GLN A 1 232 ? -14.253 -16.749 40.236 1.00 56.97 232 GLN A O 1
ATOM 1974 N N . SER A 1 233 ? -14.123 -15.603 38.314 1.00 54.00 233 SER A N 1
ATOM 1975 C CA . SER A 1 233 ? -15.377 -16.107 37.729 1.00 54.00 233 SER A CA 1
ATOM 1976 C C . SER A 1 233 ? -15.191 -17.107 36.573 1.00 54.00 233 SER A C 1
ATOM 1978 O O . SER A 1 233 ? -16.143 -17.373 35.838 1.00 54.00 233 SER A O 1
ATOM 1980 N N . ARG A 1 234 ? -13.995 -17.696 36.417 1.00 47.44 234 ARG A N 1
ATOM 1981 C CA . ARG A 1 234 ? -13.712 -18.780 35.456 1.00 47.44 234 ARG A CA 1
ATOM 1982 C C . ARG A 1 234 ? -13.333 -20.086 36.139 1.00 47.44 234 ARG A C 1
ATOM 1984 O O . ARG A 1 234 ? -12.516 -20.036 37.083 1.00 47.44 234 ARG A O 1
#

Mean predicted aligned error: 4.82 Å

Organism: NCBI:txid27326

pLDDT: mean 93.59, std 7.42, range [47.44, 98.69]

Radius of gyration: 23.51 Å; Cα contacts (8 Å, |Δi|>4): 171; chains: 1; bounding box: 66×34×67 Å

Nearest PDB structures (foldseek):
  3e37-assembly1_A  TM=9.177E-01  e=4.802E-12  Homo sapiens
  3q75-assembly1_A  TM=9.089E-01  e=5.522E-12  Cryptococcus neoformans H99
  3q78-assembly1_A  TM=9.052E-01  e=6.060E-12  Cryptococcus neoformans H99
  3dpy-assembly1_A  TM=9.159E-01  e=1.938E-11  Rattus norvegicus
  3ksl-assembly1_A  TM=9.047E-01  e=2.684E-11  Rattus norvegicus

Solvent-accessible surface area (backbone atoms only — not comparable to full-atom values): 13650 Å² total; per-residue (Å²): 131,88,76,79,88,74,77,90,68,53,70,68,56,50,54,49,51,51,54,48,48,55,38,56,79,70,67,55,68,45,74,68,51,48,57,47,38,51,58,44,34,76,75,41,66,77,46,58,70,48,56,53,49,40,51,54,29,42,60,74,66,64,54,62,63,67,60,51,49,53,55,50,49,60,54,37,74,79,41,79,86,43,65,54,54,60,53,51,54,51,54,50,50,51,56,35,60,72,33,68,80,47,35,78,68,59,61,76,72,72,53,50,64,63,53,49,54,52,37,70,76,38,72,73,44,62,64,59,53,54,49,51,51,51,51,30,65,76,69,67,40,38,86,33,65,69,59,52,51,50,28,51,55,48,32,75,74,36,73,73,42,49,59,33,54,52,49,48,48,46,29,61,69,69,60,59,88,70,50,72,68,59,50,54,53,51,51,54,51,40,51,55,52,29,73,77,38,75,86,42,62,52,43,56,51,48,53,52,47,51,33,66,76,69,67,53,64,71,75,81,46,46,74,68,53,48,73,77,65,55,77,85,83,116

Secondary structure (DSSP, 8-state):
---TT-----HHHHHHHHHHHHHHHTT---HHHHHHHHHHHHH-TT-HHHHHHHHHHHHHTT--HHHHHHHHHHHHHH-TT-HHHHHHHHHHHHHHHHSHHHHTT--GGGGHHHHHHHHHH-TT-HHHHHHHHHHHHHHT-TT-HHHHHHHHHHHHH-TT-HHHHHHHHHHHHHSS---HHHHHHHHHHHHHHHHH-TT-HHHHHHHHHHHHHHT--GGGGHHHHHHHH-TT--

Sequence (234 aa):
MTELCQILYSEEYSSTMSALRSLLEQKLYTEEALLLTEKALDLLASHYTTWHYRFDIVKHLQKDFFEELDWCEEIALENQKNYQIWNYRQRIIEEIMQNADLADKFQHRREHPILDMMLQQDPKNHHVWSYRKWFVERFGLHNDEAELTFTTKLIETDARNNSAWTHRFFLKFKGGNILEKDIEEEIEYVKLQIDLCPQNPSTWNYLSGIISETGKNLVEFKDFCLVYGDLQSR

InterPro domains:
  IPR002088 Protein prenyltransferase, alpha subunit [PF01239] (31-61)
  IPR002088 Protein prenyltransferase, alpha subunit [PF01239] (67-95)
  IPR002088 Protein prenyltransferase, alpha subunit [PF01239] (110-138)
  IPR002088 Protein prenyltransferase, alpha subunit [PF01239] (145-171)
  IPR002088 Protein prenyltransferase, alpha subunit [PF01239] (183-212)
  IPR002088 Protein prenyltransferase, alpha subunit [PS51147] (29-63)
  IPR002088 Protein prenyltransferase, alpha subunit [PS51147] (64-98)
  IPR002088 Protein prenyltransferase, alpha subunit [PS51147] (107-141)
  IPR002088 Protein prenyltransferase, alpha subunit [PS51147] (143-177)
  IPR002088 Protein prenyltransferase, alpha subunit [PS51147] (182-216)